Protein AF-A0A101J2N4-F1 (afdb_monomer_lite)

Radius of gyration: 59.15 Å; chains: 1; bounding box: 114×27×160 Å

Sequence (184 aa):
MMEKMENQKSEIAALHKQFNLEFEQIASRILEEKSERFTRQNRENIDTILKPLEENIDRFRRKVEEVYVTEAKERFSLGEEVKKLRELNDRLSTEAVNLTNALKGNSKTQGDWGQMILENILERSGLVKGREYFVQEFLRDADGKTLTNEQGSRMQPDVIIAYPDERRVIIETPRCRLPPTPTM

Secondary structure (DSSP, 8-state):
-HHHHHHHHHHHHHHHHHHHHHHHHHHHHHHHHHHHHHHHHHHHHHHHHHHHHHHHHHHHHHHHHHHHHHHHHHHHHHHHHHHHHHHHHHHHHHHHHHHHHHHHS-HHHHHHHHHHHHHHHHHHTTPPBTTTEEESPPPB-TTSPBPB-TTS-B---SEEEE-TTS-EEEE------PPPP---

Structure (mmCIF, N/CA/C/O backbone):
data_AF-A0A101J2N4-F1
#
_entry.id   AF-A0A101J2N4-F1
#
loop_
_atom_site.group_PDB
_atom_site.id
_atom_site.type_symbol
_atom_site.label_atom_id
_atom_site.label_alt_id
_atom_site.label_comp_id
_atom_site.label_asym_id
_atom_site.label_entity_id
_atom_site.label_seq_id
_atom_site.pdbx_PDB_ins_code
_atom_site.Cartn_x
_atom_site.Cartn_y
_atom_site.Cartn_z
_atom_site.occupancy
_atom_site.B_iso_or_equiv
_atom_site.auth_seq_id
_atom_site.auth_comp_id
_atom_site.auth_asym_id
_atom_site.auth_atom_id
_atom_site.pdbx_PDB_model_num
ATOM 1 N N . MET A 1 1 ? -57.203 8.358 87.164 1.00 68.75 1 MET A N 1
ATOM 2 C CA . MET A 1 1 ? -57.094 9.368 86.079 1.00 68.75 1 MET A CA 1
ATOM 3 C C . MET A 1 1 ? -55.647 9.550 85.625 1.00 68.75 1 MET A C 1
ATOM 5 O O . MET A 1 1 ? -55.411 9.413 84.436 1.00 68.75 1 MET A O 1
ATOM 9 N N . MET A 1 2 ? -54.683 9.756 86.538 1.00 74.38 2 MET A N 1
ATOM 10 C CA . MET A 1 2 ? -53.245 9.803 86.199 1.00 74.38 2 MET A CA 1
ATOM 11 C C . MET A 1 2 ? -52.722 8.519 85.534 1.00 74.38 2 MET A C 1
ATOM 13 O O . MET A 1 2 ? -52.127 8.600 84.472 1.00 74.38 2 MET A O 1
ATOM 17 N N . GLU A 1 3 ? -53.044 7.342 86.071 1.00 80.12 3 GLU A N 1
ATOM 18 C CA . GLU A 1 3 ? -52.628 6.044 85.503 1.00 80.12 3 GLU A CA 1
ATOM 19 C C . GLU A 1 3 ? -53.093 5.834 84.047 1.00 80.12 3 GLU A C 1
ATOM 21 O O . GLU A 1 3 ? -52.379 5.288 83.213 1.00 80.12 3 GLU A O 1
ATOM 26 N N . LYS A 1 4 ? -54.276 6.358 83.703 1.00 82.12 4 LYS A N 1
ATOM 27 C CA . LYS A 1 4 ? -54.831 6.284 82.345 1.00 82.12 4 LYS A CA 1
ATOM 28 C C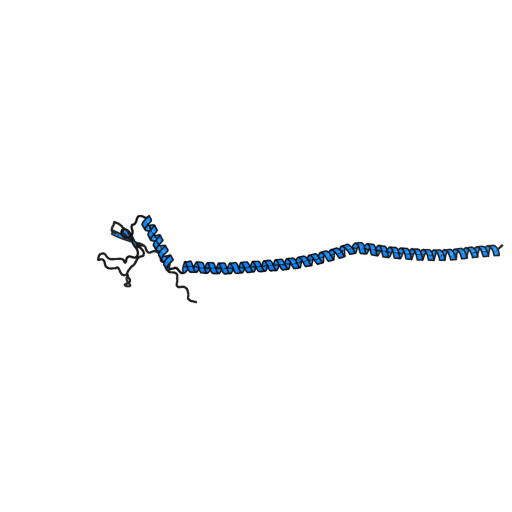 . LYS A 1 4 ? -54.098 7.218 81.372 1.00 82.12 4 LYS A C 1
ATOM 30 O O . LYS A 1 4 ? -53.920 6.859 80.214 1.00 82.12 4 LYS A O 1
ATOM 35 N N . MET A 1 5 ? -53.661 8.390 81.843 1.00 77.94 5 MET A N 1
ATOM 36 C CA . MET A 1 5 ? -52.846 9.323 81.053 1.00 77.94 5 MET A CA 1
ATOM 37 C C . MET A 1 5 ? -51.410 8.817 80.864 1.00 77.94 5 MET A C 1
ATOM 39 O O . MET A 1 5 ? -50.833 9.024 79.799 1.00 77.94 5 MET A O 1
ATOM 43 N N . GLU A 1 6 ? -50.855 8.122 81.859 1.00 86.38 6 GLU A N 1
ATOM 44 C CA . GLU A 1 6 ? -49.533 7.490 81.773 1.00 86.38 6 GLU A CA 1
ATOM 45 C C . GLU A 1 6 ? -49.526 6.365 80.724 1.00 86.38 6 GLU A C 1
ATOM 47 O O . GLU A 1 6 ? -48.660 6.335 79.849 1.00 86.38 6 GLU A O 1
ATOM 52 N N . ASN A 1 7 ? -50.556 5.508 80.726 1.00 87.38 7 ASN A N 1
ATOM 53 C CA . ASN A 1 7 ? -50.716 4.462 79.711 1.00 87.38 7 ASN A CA 1
ATOM 54 C C . ASN A 1 7 ? -50.900 5.033 78.298 1.00 87.38 7 ASN A C 1
ATOM 56 O O . ASN A 1 7 ? -50.269 4.545 77.365 1.00 87.38 7 ASN A O 1
ATOM 60 N N . GLN A 1 8 ? -51.687 6.102 78.130 1.00 86.06 8 GLN A N 1
ATOM 61 C CA . GLN A 1 8 ? -51.831 6.761 76.824 1.00 86.06 8 GLN A CA 1
ATOM 62 C C . GLN A 1 8 ? -50.509 7.361 76.325 1.00 86.06 8 GLN A C 1
ATOM 64 O O . GLN A 1 8 ? -50.182 7.244 75.145 1.00 86.06 8 GLN A O 1
ATOM 69 N N . LYS A 1 9 ? -49.713 7.973 77.212 1.00 88.25 9 LYS A N 1
ATOM 70 C CA . LYS A 1 9 ? -48.363 8.448 76.867 1.00 88.25 9 LYS A CA 1
ATOM 71 C C . LYS A 1 9 ? -47.440 7.302 76.455 1.00 88.25 9 LYS A C 1
ATOM 73 O O . LYS A 1 9 ? -46.677 7.457 75.504 1.00 88.25 9 LYS A O 1
ATOM 78 N N . SER A 1 10 ? -47.512 6.173 77.157 1.00 89.75 10 SER A N 1
ATOM 79 C CA . SER A 1 10 ? -46.729 4.973 76.856 1.00 89.75 10 SER A CA 1
ATOM 80 C C . SER A 1 10 ? -47.087 4.376 75.490 1.00 89.75 10 SER A C 1
ATOM 82 O O . SER A 1 10 ? -46.187 4.119 74.691 1.00 89.75 10 SER A O 1
ATOM 84 N N . GLU A 1 11 ? -48.379 4.239 75.173 1.00 88.75 11 GLU A N 1
ATOM 85 C CA . GLU A 1 11 ? -48.848 3.756 73.864 1.00 88.75 11 GLU A CA 1
ATOM 86 C C . GLU A 1 11 ? -48.398 4.666 72.720 1.00 88.75 11 GLU A C 1
ATOM 88 O O . GLU A 1 11 ? -47.895 4.183 71.707 1.00 88.75 11 GLU A O 1
ATOM 93 N N . ILE A 1 12 ? -48.510 5.986 72.894 1.00 91.06 12 ILE A N 1
ATOM 94 C CA . ILE A 1 12 ? -48.054 6.963 71.896 1.00 91.06 12 ILE A CA 1
ATOM 95 C C . ILE A 1 12 ? -46.534 6.870 71.697 1.00 91.06 12 ILE A C 1
ATOM 97 O O . ILE A 1 12 ? -46.055 6.915 70.564 1.00 91.06 12 ILE A O 1
ATOM 101 N N . ALA A 1 13 ? -45.760 6.694 72.772 1.00 91.62 13 ALA A N 1
ATOM 102 C CA . ALA A 1 13 ? -44.311 6.523 72.683 1.00 91.62 13 ALA A CA 1
ATOM 103 C C . ALA A 1 13 ? -43.919 5.215 71.971 1.00 91.62 13 ALA A C 1
ATOM 105 O O . ALA A 1 13 ? -42.987 5.211 71.162 1.00 91.62 13 ALA A O 1
ATOM 106 N N . ALA A 1 14 ? -44.639 4.119 72.227 1.00 91.62 14 ALA A N 1
ATOM 107 C CA . ALA A 1 14 ? -44.434 2.843 71.548 1.00 91.62 14 ALA A CA 1
ATOM 108 C C . ALA A 1 14 ? -44.771 2.934 70.049 1.00 91.62 14 ALA A C 1
ATOM 110 O O . ALA A 1 14 ? -43.966 2.513 69.219 1.00 91.62 14 ALA A O 1
ATOM 111 N N . LEU A 1 15 ? -45.897 3.569 69.703 1.00 91.81 15 LEU A N 1
ATOM 112 C CA . LEU A 1 15 ? -46.299 3.852 68.321 1.00 91.81 15 LEU A CA 1
ATOM 113 C C . LEU A 1 15 ? -45.261 4.700 67.581 1.00 91.81 15 LEU A C 1
ATOM 115 O O . LEU A 1 15 ? -44.866 4.349 66.474 1.00 91.81 15 LEU A O 1
ATOM 119 N N . HIS A 1 16 ? -44.759 5.776 68.194 1.00 91.75 16 HIS A N 1
ATOM 120 C CA . HIS A 1 16 ? -43.698 6.590 67.594 1.00 91.75 16 HIS A CA 1
ATOM 121 C C . HIS A 1 16 ? -42.403 5.808 67.384 1.00 91.75 16 HIS A C 1
ATOM 123 O O . HIS A 1 16 ? -41.730 5.986 66.368 1.00 91.75 16 HIS A O 1
ATOM 129 N N . LYS A 1 17 ? -42.036 4.942 68.332 1.00 92.62 17 LYS A N 1
ATOM 130 C CA . LYS A 1 17 ? -40.840 4.107 68.211 1.00 92.62 17 LYS A CA 1
ATOM 131 C C . LYS A 1 17 ? -40.979 3.102 67.068 1.00 92.62 17 LYS A C 1
ATOM 133 O O . LYS A 1 17 ? -40.039 2.941 66.296 1.00 92.62 17 LYS A O 1
ATOM 138 N N . GLN A 1 18 ? -42.147 2.478 66.934 1.00 92.00 18 GLN A N 1
ATOM 139 C CA . GLN A 1 18 ? -42.430 1.555 65.841 1.00 92.00 18 GLN A CA 1
ATOM 140 C C . GLN A 1 18 ? -42.488 2.270 64.487 1.00 92.00 18 GLN A C 1
ATOM 142 O O . GLN A 1 18 ? -41.881 1.800 63.532 1.00 92.00 18 GLN A O 1
ATOM 147 N N . PHE A 1 19 ? -43.109 3.448 64.420 1.00 93.69 19 PHE A N 1
ATOM 148 C CA . PHE A 1 19 ? -43.140 4.257 63.203 1.00 93.69 19 PHE A CA 1
ATOM 149 C C . PHE A 1 19 ? -41.738 4.673 62.742 1.00 93.69 19 PHE A C 1
ATOM 151 O O . PHE A 1 19 ? -41.431 4.584 61.559 1.00 93.69 19 PHE A O 1
ATOM 158 N N . ASN A 1 20 ? -40.864 5.091 63.664 1.00 94.12 20 ASN A N 1
ATOM 159 C CA . ASN A 1 20 ? -39.477 5.421 63.324 1.00 94.12 20 ASN A CA 1
ATOM 160 C C . ASN A 1 20 ? -38.710 4.199 62.804 1.00 94.12 20 ASN A C 1
ATOM 162 O O . ASN A 1 20 ? -37.962 4.328 61.840 1.00 94.12 20 ASN A O 1
ATOM 166 N N . LEU A 1 21 ? -38.928 3.021 63.399 1.00 94.50 21 LEU A N 1
ATOM 167 C CA . LEU A 1 21 ? -38.313 1.773 62.942 1.00 94.50 21 LEU A CA 1
ATOM 168 C C . LEU A 1 21 ? -38.793 1.393 61.532 1.00 94.50 21 LEU A C 1
ATOM 170 O O . LEU A 1 21 ? -37.986 1.052 60.671 1.00 94.50 21 LEU A O 1
ATOM 174 N N . GLU A 1 22 ? -40.100 1.472 61.282 1.00 92.19 22 GLU A N 1
ATOM 175 C CA . GLU A 1 22 ? -40.687 1.194 59.968 1.00 92.19 22 GLU A CA 1
ATOM 176 C C . GLU A 1 22 ? -40.213 2.212 58.922 1.00 92.19 22 GLU A C 1
ATOM 178 O O . GLU A 1 22 ? -39.875 1.836 57.800 1.00 92.19 22 GLU A O 1
ATOM 183 N N . PHE A 1 23 ? -40.108 3.492 59.293 1.00 94.75 23 PHE A N 1
ATOM 184 C CA . PHE A 1 23 ? -39.559 4.528 58.424 1.00 94.75 23 PHE A CA 1
ATOM 185 C C . PHE A 1 23 ? -38.092 4.268 58.080 1.00 94.75 23 PHE A C 1
ATOM 187 O O . PHE A 1 23 ? -37.721 4.369 56.914 1.00 94.75 23 PHE A O 1
ATOM 194 N N . GLU A 1 24 ? -37.267 3.897 59.061 1.00 94.50 24 GLU A N 1
ATOM 195 C CA . GLU A 1 24 ? -35.860 3.555 58.845 1.00 94.50 24 GLU A CA 1
ATOM 196 C C . GLU A 1 24 ? -35.730 2.359 57.890 1.00 94.50 24 GLU A C 1
ATOM 198 O O . GLU A 1 24 ? -34.994 2.433 56.908 1.00 94.50 24 GLU A O 1
ATOM 203 N N . GLN A 1 25 ? -36.533 1.307 58.081 1.00 94.25 25 GLN A N 1
ATOM 204 C CA . GLN A 1 25 ? -36.560 0.147 57.185 1.00 94.25 25 GLN A CA 1
ATOM 205 C C . GLN A 1 25 ? -36.991 0.505 55.757 1.00 94.25 25 GLN A C 1
ATOM 207 O O . GLN A 1 25 ? -36.386 0.035 54.790 1.00 94.25 25 GLN A O 1
ATOM 212 N N . ILE A 1 26 ? -38.023 1.340 55.601 1.00 94.44 26 ILE A N 1
ATOM 213 C CA . ILE A 1 26 ? -38.490 1.803 54.289 1.00 94.44 26 ILE A CA 1
ATOM 214 C C . ILE A 1 26 ? -37.424 2.682 53.627 1.00 94.44 26 ILE A C 1
ATOM 216 O O . ILE A 1 26 ? -37.140 2.500 52.444 1.00 94.44 26 ILE A O 1
ATOM 220 N N . ALA A 1 27 ? -36.804 3.597 54.372 1.00 94.56 27 ALA A N 1
ATOM 221 C CA . ALA A 1 27 ? -35.752 4.471 53.868 1.00 94.56 27 ALA A CA 1
ATOM 222 C C . ALA A 1 27 ? -34.530 3.670 53.402 1.00 94.56 27 ALA A C 1
ATOM 224 O O . ALA A 1 27 ? -34.048 3.901 52.292 1.00 94.56 27 ALA A O 1
ATOM 225 N N . SER A 1 28 ? -34.081 2.686 54.190 1.00 94.62 28 SER A N 1
ATOM 226 C CA . SER A 1 28 ? -33.009 1.768 53.795 1.00 94.62 28 SER A CA 1
ATOM 227 C C . SER A 1 28 ? -33.369 1.010 52.522 1.00 94.62 28 SER A C 1
ATOM 229 O O . SER A 1 28 ? -32.586 0.995 51.577 1.00 94.62 28 SER A O 1
ATOM 231 N N . ARG A 1 29 ? -34.582 0.453 52.444 1.00 94.94 29 ARG A N 1
ATOM 232 C CA . ARG A 1 29 ? -35.026 -0.321 51.279 1.00 94.94 29 ARG A CA 1
ATOM 233 C C . ARG A 1 29 ? -35.137 0.530 50.012 1.00 94.94 29 ARG A C 1
ATOM 235 O O . ARG A 1 29 ? -34.722 0.087 48.945 1.00 94.94 29 ARG A O 1
ATOM 242 N N . ILE A 1 30 ? -35.646 1.758 50.125 1.00 95.56 30 ILE A N 1
ATOM 243 C CA . ILE A 1 30 ? -35.702 2.716 49.012 1.00 95.56 30 ILE A CA 1
ATOM 244 C C . ILE A 1 30 ? -34.290 3.106 48.573 1.00 95.56 30 ILE A C 1
ATOM 246 O O . ILE A 1 30 ? -34.032 3.193 47.374 1.00 95.56 30 ILE A O 1
ATOM 250 N N . LEU A 1 31 ? -33.377 3.353 49.514 1.00 95.81 31 LEU A N 1
ATOM 251 C CA . LEU A 1 31 ? -32.000 3.712 49.190 1.00 95.81 31 LEU A CA 1
ATOM 252 C C . LEU A 1 31 ? -31.289 2.573 48.450 1.00 95.81 31 LEU A C 1
ATOM 254 O O . LEU A 1 31 ? -30.639 2.833 47.438 1.00 95.81 31 LEU A O 1
ATOM 258 N N . GLU A 1 32 ? -31.467 1.331 48.904 1.00 95.88 32 GLU A N 1
ATOM 259 C CA . GLU A 1 32 ? -30.947 0.125 48.252 1.00 95.88 32 GLU A CA 1
ATOM 260 C C . GLU A 1 32 ? -31.473 0.014 46.812 1.00 95.88 32 GLU A C 1
ATOM 262 O O . GLU A 1 32 ? -30.699 -0.053 45.857 1.00 95.88 32 GLU A O 1
ATOM 267 N N . GLU A 1 33 ? -32.793 0.121 46.627 1.00 95.69 33 GLU A N 1
ATOM 268 C CA . GLU A 1 33 ? -33.437 0.021 45.314 1.00 95.69 33 GLU A CA 1
ATOM 269 C C . GLU A 1 33 ? -32.984 1.144 44.364 1.00 95.69 33 GLU A C 1
ATOM 271 O O . GLU A 1 33 ? -32.714 0.919 43.178 1.00 95.69 33 GLU A O 1
ATOM 276 N N . LYS A 1 34 ? -32.853 2.375 44.874 1.00 94.81 34 LYS A N 1
ATOM 277 C CA . LYS A 1 34 ? -32.329 3.507 44.099 1.00 94.81 34 LYS A CA 1
ATOM 278 C C . LYS A 1 34 ? -30.857 3.314 43.748 1.00 94.81 34 LYS A C 1
ATOM 280 O O . LYS A 1 34 ? -30.488 3.643 42.623 1.00 94.81 34 LYS A O 1
ATOM 285 N N . SER A 1 35 ? -30.047 2.774 44.656 1.00 95.19 35 SER A N 1
ATOM 286 C CA . SER A 1 35 ? -28.628 2.480 44.430 1.00 95.19 35 SER A CA 1
ATOM 287 C C . SER A 1 35 ? -28.438 1.409 43.352 1.00 95.19 35 SER A C 1
ATOM 289 O O . SER A 1 35 ? -27.658 1.595 42.410 1.00 95.19 35 SER A O 1
ATOM 291 N N . GLU A 1 36 ? -29.223 0.331 43.401 1.00 95.75 36 GLU A N 1
ATOM 292 C CA . GLU A 1 36 ? -29.222 -0.704 42.364 1.00 95.75 36 GLU A CA 1
ATOM 293 C C . GLU A 1 36 ? -29.671 -0.156 41.009 1.00 95.75 36 GLU A C 1
ATOM 295 O O . GLU A 1 36 ? -29.035 -0.409 39.981 1.00 95.75 36 GLU A O 1
ATOM 300 N N . ARG A 1 37 ? -30.766 0.614 40.989 1.00 95.56 37 ARG A N 1
ATOM 301 C CA . ARG A 1 37 ? -31.275 1.232 39.760 1.00 95.56 37 ARG A CA 1
ATOM 302 C C . ARG A 1 37 ? -30.262 2.212 39.174 1.00 95.56 37 ARG A C 1
ATOM 304 O O . ARG A 1 37 ? -30.051 2.200 37.966 1.00 95.56 37 ARG A O 1
ATOM 311 N N . PHE A 1 38 ? -29.612 3.014 40.015 1.00 94.88 38 PHE A N 1
ATOM 312 C CA . PHE A 1 38 ? -28.577 3.957 39.601 1.00 94.88 38 PHE A CA 1
ATOM 313 C C . PHE A 1 38 ? -27.365 3.233 39.007 1.00 94.88 38 PHE A C 1
ATOM 315 O O . PHE A 1 38 ? -26.936 3.564 37.905 1.00 94.88 38 PHE A O 1
ATOM 322 N N . THR A 1 39 ? -26.865 2.193 39.680 1.00 95.69 39 THR A N 1
ATOM 323 C CA . THR A 1 39 ? -25.748 1.370 39.185 1.00 95.69 39 THR A CA 1
ATOM 324 C C . THR A 1 39 ? -26.069 0.737 37.833 1.00 95.69 39 THR A C 1
ATOM 326 O O . THR A 1 39 ? -25.243 0.759 36.919 1.00 95.69 39 THR A O 1
ATOM 329 N N . ARG A 1 40 ? -27.286 0.206 37.681 1.00 95.38 40 ARG A N 1
ATOM 330 C CA . ARG A 1 40 ? -27.755 -0.414 36.437 1.00 95.38 40 A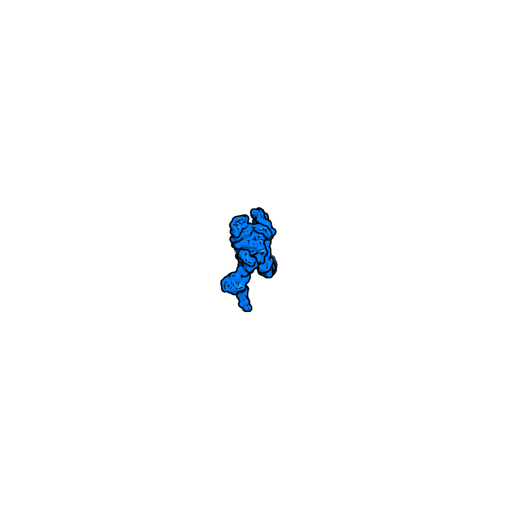RG A CA 1
ATOM 331 C C . ARG A 1 40 ? -27.836 0.594 35.297 1.00 95.38 40 ARG A C 1
ATOM 333 O O . ARG A 1 40 ? -27.274 0.354 34.235 1.00 95.38 40 ARG A O 1
ATOM 340 N N . GLN A 1 41 ? -28.450 1.745 35.552 1.00 94.88 41 GLN A N 1
ATOM 341 C CA . GLN A 1 41 ? -28.599 2.805 34.561 1.00 94.88 41 GLN A CA 1
ATOM 342 C C . GLN A 1 41 ? -27.240 3.399 34.161 1.00 94.88 41 GLN A C 1
ATOM 344 O O . GLN A 1 41 ? -26.999 3.668 32.988 1.00 94.88 41 GLN A O 1
ATOM 349 N N . ASN A 1 42 ? -26.310 3.539 35.111 1.00 93.56 42 ASN A N 1
ATOM 350 C CA . ASN A 1 42 ? -24.945 3.966 34.815 1.00 93.56 42 ASN A CA 1
ATOM 351 C C . ASN A 1 42 ? -24.215 2.946 33.927 1.00 93.56 42 ASN A C 1
ATOM 353 O O . ASN A 1 42 ? -23.556 3.328 32.964 1.00 93.56 42 ASN A O 1
ATOM 357 N N . ARG A 1 43 ? -24.375 1.644 34.202 1.00 93.75 43 ARG A N 1
ATOM 358 C CA . ARG A 1 43 ? -23.798 0.577 33.376 1.00 93.75 43 ARG A CA 1
ATOM 359 C C . ARG A 1 43 ? -24.371 0.576 31.958 1.00 93.75 43 ARG A C 1
ATOM 361 O O . ARG A 1 43 ? -23.597 0.469 31.017 1.00 93.75 43 ARG A O 1
ATOM 368 N N . GLU A 1 44 ? -25.684 0.730 31.801 1.00 94.88 44 GLU A N 1
ATOM 369 C CA . GLU A 1 44 ? -26.345 0.822 30.488 1.00 94.88 44 GLU A CA 1
ATOM 370 C C . GLU A 1 44 ? -25.880 2.049 29.691 1.00 94.88 44 GLU A C 1
ATOM 372 O O . GLU A 1 44 ? -25.584 1.942 28.499 1.00 94.88 44 GLU A O 1
ATOM 377 N N . ASN A 1 45 ? -25.754 3.205 30.349 1.00 93.19 45 ASN A N 1
ATOM 378 C CA . ASN A 1 45 ? -25.249 4.424 29.718 1.00 93.19 45 ASN A CA 1
ATOM 379 C C . ASN A 1 45 ? -23.797 4.255 29.251 1.00 93.19 45 ASN A C 1
ATOM 381 O O . ASN A 1 45 ? -23.467 4.611 28.121 1.00 93.19 45 ASN A O 1
ATOM 385 N N . ILE A 1 46 ? -22.936 3.684 30.100 1.00 93.50 46 ILE A N 1
ATOM 386 C CA . ILE A 1 46 ? -21.538 3.407 29.752 1.00 93.50 46 ILE A CA 1
ATOM 387 C C . ILE A 1 46 ? -21.461 2.402 28.597 1.00 93.50 46 ILE A C 1
ATOM 389 O O . ILE A 1 46 ? -20.726 2.639 27.645 1.00 93.50 46 ILE A O 1
ATOM 393 N N . ASP A 1 47 ? -22.242 1.322 28.633 1.00 94.12 47 ASP A N 1
ATOM 394 C CA . ASP A 1 47 ? -22.270 0.304 27.575 1.00 94.12 47 ASP A CA 1
ATOM 395 C C . ASP A 1 47 ? -22.703 0.900 26.227 1.00 94.12 47 ASP A C 1
ATOM 397 O O . ASP A 1 47 ? -22.095 0.635 25.192 1.00 94.12 47 ASP A O 1
ATOM 401 N N . THR A 1 48 ? -23.695 1.793 26.246 1.00 93.62 48 THR A N 1
ATOM 402 C CA . THR A 1 48 ? -24.172 2.506 25.050 1.00 93.62 48 THR A CA 1
ATOM 403 C C . THR A 1 48 ? -23.094 3.405 24.440 1.00 93.62 48 THR A C 1
ATOM 405 O O . THR A 1 48 ? -23.032 3.549 23.221 1.00 93.62 48 THR A O 1
ATOM 408 N N . ILE A 1 49 ? -22.227 3.994 25.266 1.00 90.75 49 ILE A N 1
ATOM 409 C CA . ILE A 1 49 ? -21.118 4.841 24.805 1.00 90.75 49 ILE A CA 1
ATOM 410 C C . ILE A 1 49 ? -19.925 3.992 24.343 1.00 90.75 49 ILE A C 1
ATOM 412 O O . ILE A 1 49 ? -19.266 4.340 23.364 1.00 90.75 49 ILE A O 1
ATOM 416 N N . LEU A 1 50 ? -19.633 2.882 25.025 1.00 93.88 50 LEU A N 1
ATOM 417 C CA . LEU A 1 50 ? -18.455 2.056 24.746 1.00 93.88 50 LEU A CA 1
ATOM 418 C C . LEU A 1 5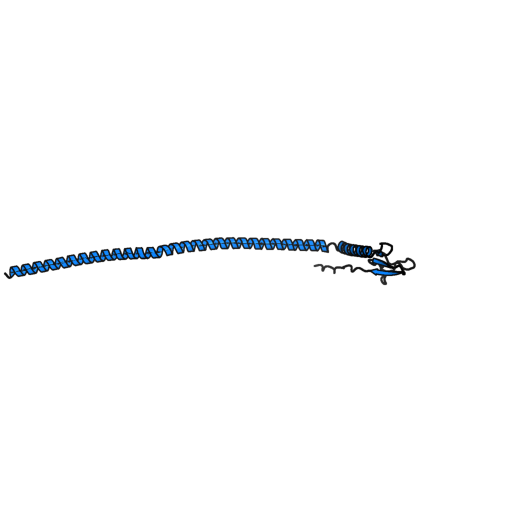0 ? -18.643 1.105 23.560 1.00 93.88 50 LEU A C 1
ATOM 420 O O . LEU A 1 50 ? -17.692 0.914 22.805 1.00 93.88 50 LEU A O 1
ATOM 424 N N . LYS A 1 51 ? -19.846 0.569 23.332 1.00 94.19 51 LYS A N 1
ATOM 425 C CA . LYS A 1 51 ? -20.146 -0.275 22.161 1.00 94.19 51 LYS A CA 1
ATOM 426 C C . LYS A 1 51 ? -19.719 0.332 20.820 1.00 94.19 51 LYS A C 1
ATOM 428 O O . LYS A 1 51 ? -18.969 -0.318 20.093 1.00 94.19 51 LYS A O 1
ATOM 433 N N . PRO A 1 52 ? -20.116 1.570 20.464 1.00 94.31 52 PRO A N 1
ATOM 434 C CA . PRO A 1 52 ? -19.698 2.154 19.194 1.00 94.31 52 PRO A CA 1
ATOM 435 C C . PRO A 1 52 ? -18.185 2.393 19.137 1.00 94.31 52 PRO A C 1
ATOM 437 O O . PRO A 1 52 ? -17.608 2.358 18.052 1.00 94.31 52 PRO A O 1
ATOM 440 N N . LEU A 1 53 ? -17.520 2.622 20.274 1.00 93.44 53 LEU A N 1
ATOM 441 C CA . LEU A 1 53 ? -16.065 2.752 20.323 1.00 93.44 53 LEU A CA 1
ATOM 442 C C . LEU A 1 53 ? -15.374 1.415 20.028 1.00 93.44 53 LEU A C 1
ATOM 444 O O . LEU A 1 53 ? -14.462 1.385 19.207 1.00 93.44 53 LEU A O 1
ATOM 448 N N . GLU A 1 54 ? -15.825 0.326 20.649 1.00 94.56 54 GLU A N 1
ATOM 449 C CA . GLU A 1 54 ? -15.316 -1.026 20.396 1.00 94.56 54 GLU A CA 1
ATOM 450 C C . GLU A 1 54 ? -15.472 -1.403 18.919 1.00 94.56 54 GLU A C 1
ATOM 452 O O . GLU A 1 54 ? -14.499 -1.783 18.265 1.00 94.56 54 GLU A O 1
ATOM 457 N N . GLU A 1 55 ? -16.663 -1.194 18.354 1.00 95.25 55 GLU A N 1
ATOM 458 C CA . GLU A 1 55 ? -16.910 -1.446 16.935 1.00 95.25 55 GLU A CA 1
ATOM 459 C C . GLU A 1 55 ? -16.034 -0.585 16.017 1.00 95.25 55 GLU A C 1
ATOM 461 O O . GLU A 1 55 ? -15.551 -1.058 14.988 1.00 95.25 55 GLU A O 1
ATOM 466 N N . ASN A 1 56 ? -15.827 0.691 16.357 1.00 95.25 56 ASN A N 1
ATOM 467 C CA . ASN A 1 56 ? -14.955 1.578 15.590 1.00 95.25 56 ASN A CA 1
ATOM 468 C C . ASN A 1 56 ? -13.495 1.128 15.648 1.00 95.25 56 ASN A C 1
ATOM 470 O O . ASN A 1 56 ? -12.818 1.173 14.622 1.00 95.25 56 ASN A O 1
ATOM 474 N N . ILE A 1 57 ? -13.016 0.679 16.810 1.00 96.00 57 ILE A N 1
ATOM 475 C CA . ILE A 1 57 ? -11.660 0.147 16.971 1.00 96.00 57 ILE A CA 1
ATOM 476 C C . ILE A 1 57 ? -11.497 -1.138 16.158 1.00 96.00 57 ILE A C 1
ATOM 478 O O . ILE A 1 57 ? -10.483 -1.291 15.477 1.00 96.00 57 ILE A O 1
ATOM 482 N N . ASP A 1 58 ? -12.490 -2.029 16.160 1.00 96.12 58 ASP A N 1
ATOM 483 C CA . ASP A 1 58 ? -12.442 -3.250 15.353 1.00 96.12 58 ASP A CA 1
ATOM 484 C C . ASP A 1 58 ? -12.458 -2.935 13.847 1.00 96.12 58 ASP A C 1
ATOM 486 O O . ASP A 1 58 ? -11.620 -3.431 13.091 1.00 96.12 58 ASP A O 1
ATOM 490 N N . ARG A 1 59 ? -13.332 -2.019 13.403 1.00 96.25 59 ARG A N 1
ATOM 491 C CA . ARG A 1 59 ? -13.344 -1.527 12.013 1.00 96.25 59 ARG A CA 1
ATOM 492 C C . ARG A 1 59 ? -12.018 -0.881 11.623 1.00 96.25 59 ARG A C 1
ATOM 494 O O . ARG A 1 59 ? -11.512 -1.144 10.534 1.00 96.25 59 ARG A O 1
ATOM 501 N N . PHE A 1 60 ? -11.445 -0.061 12.500 1.00 96.00 60 PHE A N 1
ATOM 502 C CA . PHE A 1 60 ? -10.151 0.573 12.277 1.00 96.00 60 PHE A CA 1
ATOM 503 C C . PHE A 1 60 ? -9.041 -0.472 12.152 1.00 96.00 60 PHE A C 1
ATOM 505 O O . PHE A 1 60 ? -8.273 -0.423 11.195 1.00 96.00 60 PHE A O 1
ATOM 512 N N . ARG A 1 61 ? -8.997 -1.462 13.052 1.00 94.75 61 ARG A N 1
ATOM 513 C CA . ARG A 1 61 ? -8.018 -2.554 13.011 1.00 94.75 61 ARG A CA 1
ATOM 514 C C . ARG A 1 61 ? -8.086 -3.318 11.691 1.00 94.75 61 ARG A C 1
ATOM 516 O O . ARG A 1 61 ? -7.056 -3.483 11.042 1.00 94.75 61 ARG A O 1
ATOM 523 N N . ARG A 1 62 ? -9.292 -3.704 11.260 1.00 96.19 62 ARG A N 1
ATOM 524 C CA . ARG A 1 62 ? -9.507 -4.370 9.964 1.00 96.19 62 ARG A CA 1
ATOM 525 C C . ARG A 1 62 ? -9.054 -3.498 8.799 1.00 96.19 62 ARG A C 1
ATOM 527 O O . ARG A 1 62 ? -8.405 -3.998 7.887 1.00 96.19 62 ARG A O 1
ATOM 534 N N . LYS A 1 63 ? -9.361 -2.196 8.831 1.00 95.75 63 LYS A N 1
ATOM 535 C CA . LYS A 1 63 ? -8.968 -1.276 7.759 1.00 95.75 63 LYS A CA 1
ATOM 536 C C . LYS A 1 63 ? -7.456 -1.110 7.674 1.00 95.75 63 LYS A C 1
ATOM 538 O O . LYS A 1 63 ? -6.911 -1.090 6.577 1.00 95.75 63 LYS A O 1
ATOM 543 N N . VAL A 1 64 ? -6.782 -1.011 8.816 1.00 96.25 64 VAL A N 1
ATOM 544 C CA . VAL A 1 64 ? -5.321 -0.928 8.882 1.00 96.25 64 VAL A CA 1
ATOM 545 C C . VAL A 1 64 ? -4.690 -2.192 8.301 1.00 96.25 64 VAL A C 1
ATOM 547 O O . VAL A 1 64 ? -3.814 -2.091 7.450 1.00 96.25 64 VAL A O 1
ATOM 550 N N . GLU A 1 65 ? -5.165 -3.371 8.698 1.00 94.31 65 GLU A N 1
ATOM 551 C CA . GLU A 1 65 ? -4.669 -4.646 8.171 1.00 94.31 65 GLU A CA 1
ATOM 552 C C . GLU A 1 65 ? -4.898 -4.777 6.654 1.00 94.31 65 GLU A C 1
ATOM 554 O O . GLU A 1 65 ? -3.973 -5.117 5.918 1.00 94.31 65 GLU A O 1
ATOM 559 N N . GLU A 1 66 ? -6.086 -4.411 6.162 1.00 95.44 66 GLU A N 1
ATOM 560 C CA . GLU A 1 66 ? -6.405 -4.383 4.728 1.00 95.44 66 GLU A CA 1
ATOM 561 C C . GLU A 1 66 ? -5.466 -3.450 3.945 1.00 95.44 66 GLU A C 1
ATOM 563 O O . GLU A 1 66 ? -4.967 -3.818 2.876 1.00 95.44 66 GLU A O 1
ATOM 568 N N . VAL A 1 67 ? -5.196 -2.252 4.476 1.00 94.25 67 VAL A N 1
ATOM 569 C CA . VAL A 1 67 ? -4.291 -1.279 3.850 1.00 94.25 67 VAL A CA 1
ATOM 570 C C . VAL A 1 67 ? -2.866 -1.821 3.803 1.00 94.25 67 VAL A C 1
ATOM 572 O O . VAL A 1 67 ? -2.254 -1.759 2.743 1.00 94.25 67 VAL A O 1
ATOM 575 N N . TYR A 1 68 ? -2.357 -2.419 4.884 1.00 90.56 68 TYR A N 1
ATOM 576 C CA . TYR A 1 68 ? -1.017 -3.017 4.886 1.00 90.56 68 TYR A CA 1
ATOM 577 C C . TYR A 1 68 ? -0.877 -4.149 3.863 1.00 90.56 68 TYR A C 1
ATOM 579 O O . TYR A 1 68 ? 0.129 -4.222 3.156 1.00 90.56 68 TYR A O 1
ATOM 587 N N . VAL A 1 69 ? -1.881 -5.025 3.751 1.00 92.31 69 VAL A N 1
ATOM 588 C CA . VAL A 1 69 ? -1.870 -6.119 2.766 1.00 92.31 69 VAL A CA 1
ATOM 589 C C . VAL A 1 69 ? -1.916 -5.571 1.337 1.00 92.31 69 VAL A C 1
ATOM 591 O O . VAL A 1 69 ? -1.172 -6.037 0.470 1.00 92.31 69 VAL A O 1
ATOM 594 N N . THR A 1 70 ? -2.761 -4.570 1.090 1.00 92.62 70 THR A N 1
ATOM 595 C CA . THR A 1 70 ? -2.895 -3.938 -0.231 1.00 92.62 70 THR A CA 1
ATOM 596 C C . THR A 1 70 ? -1.616 -3.203 -0.618 1.00 92.62 70 THR A C 1
ATOM 598 O O . THR A 1 70 ? -1.090 -3.433 -1.704 1.00 92.62 70 THR A O 1
ATOM 601 N N . GLU A 1 71 ? -1.057 -2.406 0.291 1.00 90.44 71 GLU A N 1
ATOM 602 C CA . GLU A 1 71 ? 0.194 -1.681 0.075 1.00 90.44 71 GLU A CA 1
ATOM 603 C C . GLU A 1 71 ? 1.354 -2.645 -0.199 1.00 90.44 71 GLU A C 1
ATOM 605 O O . GLU A 1 71 ? 2.141 -2.422 -1.120 1.00 90.44 71 GLU A O 1
ATOM 610 N N . ALA A 1 72 ? 1.457 -3.748 0.550 1.00 87.81 72 ALA A N 1
ATOM 611 C CA . ALA A 1 72 ? 2.470 -4.765 0.288 1.00 87.81 72 ALA A CA 1
ATOM 612 C C . ALA A 1 72 ? 2.333 -5.318 -1.139 1.00 87.81 72 ALA A C 1
ATOM 614 O O . ALA A 1 72 ? 3.316 -5.358 -1.880 1.00 87.81 72 ALA A O 1
ATOM 615 N N . LYS A 1 73 ? 1.113 -5.682 -1.557 1.00 90.19 73 LYS A N 1
ATOM 616 C CA . LYS A 1 73 ? 0.831 -6.189 -2.908 1.00 90.19 73 LYS A CA 1
ATOM 617 C C . LYS A 1 73 ? 1.170 -5.168 -3.999 1.00 90.19 73 LYS A C 1
ATOM 619 O O . LYS A 1 73 ? 1.778 -5.537 -5.004 1.00 90.19 73 LYS A O 1
ATOM 624 N N . GLU A 1 74 ? 0.821 -3.900 -3.803 1.00 90.75 74 GLU A N 1
ATOM 625 C CA . GLU A 1 74 ? 1.155 -2.812 -4.729 1.00 90.75 74 GLU A CA 1
ATOM 626 C C . GLU A 1 74 ? 2.669 -2.602 -4.836 1.00 90.75 74 GLU A C 1
ATOM 628 O O . GLU A 1 74 ? 3.199 -2.506 -5.944 1.00 90.75 74 GLU A O 1
ATOM 633 N N . ARG A 1 75 ? 3.393 -2.622 -3.708 1.00 89.38 75 ARG A N 1
ATOM 634 C CA . ARG A 1 75 ? 4.863 -2.535 -3.686 1.00 89.38 75 ARG A CA 1
ATOM 635 C C . ARG A 1 75 ? 5.517 -3.700 -4.429 1.00 89.38 75 ARG A C 1
ATOM 637 O O . ARG A 1 75 ? 6.469 -3.473 -5.175 1.00 89.38 75 ARG A O 1
ATOM 644 N N . PHE A 1 76 ? 5.007 -4.924 -4.271 1.00 90.12 76 PHE A N 1
ATOM 645 C CA . PHE A 1 76 ? 5.482 -6.078 -5.043 1.00 90.12 76 PHE A CA 1
ATOM 646 C C . PHE A 1 76 ? 5.240 -5.887 -6.545 1.00 90.12 76 PHE A C 1
ATOM 648 O O . PHE A 1 76 ? 6.175 -6.045 -7.328 1.00 90.12 76 PHE A O 1
ATOM 655 N N . SER A 1 77 ? 4.031 -5.476 -6.942 1.00 92.00 77 SER A N 1
ATOM 656 C CA . SER A 1 77 ? 3.695 -5.225 -8.350 1.00 92.00 77 SER A CA 1
ATOM 657 C C . SER A 1 77 ? 4.572 -4.136 -8.973 1.00 92.00 77 SER A C 1
ATOM 659 O O . SER A 1 77 ? 5.018 -4.279 -10.110 1.00 92.00 77 SER A O 1
ATOM 661 N N . LEU A 1 78 ? 4.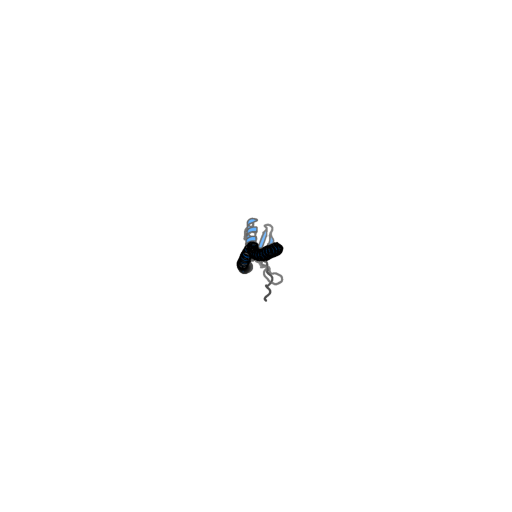844 -3.052 -8.241 1.00 91.25 78 LEU A N 1
ATOM 662 C CA . LEU A 1 78 ? 5.722 -1.982 -8.709 1.00 91.25 78 LEU A CA 1
ATOM 663 C C . LEU A 1 78 ? 7.167 -2.474 -8.860 1.00 91.25 78 LEU A C 1
ATOM 665 O O . LEU A 1 78 ? 7.824 -2.159 -9.850 1.00 91.25 78 LEU A O 1
ATOM 669 N N . GLY A 1 79 ? 7.656 -3.275 -7.910 1.00 92.69 79 GLY A N 1
ATOM 670 C CA . GLY A 1 79 ? 8.976 -3.901 -7.992 1.00 92.69 79 GLY A CA 1
ATOM 671 C C . GLY A 1 79 ? 9.123 -4.815 -9.212 1.00 92.69 79 GLY A C 1
ATOM 672 O O . GLY A 1 79 ? 10.152 -4.770 -9.890 1.00 92.69 79 GLY A O 1
ATOM 673 N N . GLU A 1 80 ? 8.090 -5.598 -9.536 1.00 93.31 80 GLU A N 1
ATOM 674 C CA . GLU A 1 80 ? 8.064 -6.407 -10.759 1.00 93.31 80 GLU A CA 1
ATOM 675 C C . GLU A 1 80 ? 8.094 -5.547 -12.023 1.00 93.31 80 GLU A C 1
ATOM 677 O O . GLU A 1 80 ? 8.842 -5.854 -12.951 1.00 93.31 80 GLU A O 1
ATOM 682 N N . GLU A 1 81 ? 7.337 -4.452 -12.063 1.00 92.25 81 GLU A N 1
ATOM 683 C CA . GLU A 1 81 ? 7.306 -3.569 -13.229 1.00 92.25 81 GLU A CA 1
ATOM 684 C C . GLU A 1 81 ? 8.649 -2.858 -13.445 1.00 92.25 81 GLU A C 1
ATOM 686 O O . GLU A 1 81 ? 9.160 -2.807 -14.564 1.00 92.25 81 GLU A O 1
ATOM 691 N N . VAL A 1 82 ? 9.300 -2.405 -12.368 1.00 93.81 82 VAL A N 1
ATOM 692 C CA . VAL A 1 82 ? 10.666 -1.855 -12.424 1.00 93.81 82 VAL A CA 1
ATOM 693 C C . VAL A 1 82 ? 11.660 -2.902 -12.930 1.00 93.81 82 VAL A C 1
ATOM 695 O O . VAL A 1 82 ? 12.540 -2.584 -13.735 1.00 93.81 82 VAL A O 1
ATOM 698 N N . LYS A 1 83 ? 11.521 -4.162 -12.503 1.00 94.38 83 LYS A N 1
ATOM 699 C CA . LYS A 1 83 ? 12.366 -5.257 -12.989 1.00 94.38 83 LYS A CA 1
ATOM 700 C C . LYS A 1 83 ? 12.157 -5.499 -14.487 1.00 94.38 83 LYS A C 1
ATOM 702 O O . LYS A 1 83 ? 13.144 -5.570 -15.216 1.00 94.38 83 LYS A O 1
ATOM 707 N N . LYS A 1 84 ? 10.907 -5.540 -14.959 1.00 94.94 84 LYS A N 1
ATOM 708 C CA . LYS A 1 84 ? 10.587 -5.661 -16.392 1.00 94.94 84 LYS A CA 1
ATOM 709 C C . LYS A 1 84 ? 11.151 -4.499 -17.204 1.00 94.94 84 LYS A C 1
ATOM 711 O O . LYS A 1 84 ? 11.742 -4.732 -18.252 1.00 94.94 84 LYS A O 1
ATOM 716 N N . LEU A 1 85 ? 11.025 -3.263 -16.717 1.00 95.12 85 LEU A N 1
ATOM 717 C CA . LEU A 1 85 ? 11.600 -2.086 -17.378 1.00 95.12 85 LEU A CA 1
ATOM 718 C C . LEU A 1 85 ? 13.124 -2.177 -17.476 1.00 95.12 85 LEU A C 1
ATOM 720 O O . LEU A 1 85 ? 13.690 -1.855 -18.519 1.00 95.12 85 LEU A O 1
ATOM 724 N N . ARG A 1 86 ? 13.795 -2.648 -16.419 1.00 94.81 86 ARG A N 1
ATOM 725 C CA . ARG A 1 86 ? 15.242 -2.882 -16.443 1.00 94.81 86 ARG A CA 1
ATOM 726 C C . ARG A 1 86 ? 15.624 -3.948 -17.469 1.00 94.81 86 ARG A C 1
ATOM 728 O O . ARG A 1 86 ? 16.561 -3.728 -18.228 1.00 94.81 86 ARG A O 1
ATOM 735 N N . GLU A 1 87 ? 14.909 -5.070 -17.508 1.00 94.75 87 GLU A N 1
ATOM 736 C CA . GLU A 1 87 ? 15.136 -6.140 -18.490 1.00 94.75 87 GLU A CA 1
ATOM 737 C C . GLU A 1 87 ? 14.900 -5.655 -19.928 1.00 94.75 87 GLU A C 1
ATOM 739 O O . GLU A 1 87 ? 15.685 -5.964 -20.823 1.00 94.75 87 GLU A O 1
ATOM 744 N N . LEU A 1 88 ? 13.854 -4.856 -20.157 1.00 93.50 88 LEU A N 1
ATOM 745 C CA . LEU A 1 88 ? 13.568 -4.259 -21.462 1.00 93.50 88 LEU A CA 1
ATOM 746 C C . LEU A 1 88 ? 14.679 -3.294 -21.894 1.00 93.50 88 LEU A C 1
ATOM 748 O O . LEU A 1 88 ? 15.098 -3.320 -23.047 1.00 93.50 88 LEU A O 1
ATOM 752 N N . ASN A 1 89 ? 15.173 -2.462 -20.976 1.00 91.94 89 ASN A N 1
ATOM 753 C CA . ASN A 1 89 ? 16.252 -1.516 -21.253 1.00 91.94 89 ASN A CA 1
ATOM 754 C C . ASN A 1 89 ? 17.569 -2.243 -21.575 1.00 91.94 89 ASN A C 1
ATOM 756 O O . ASN A 1 89 ? 18.253 -1.888 -22.530 1.00 91.94 89 ASN A O 1
ATOM 760 N N . ASP A 1 90 ? 17.885 -3.317 -20.848 1.00 93.12 90 ASP A N 1
ATOM 761 C CA . ASP A 1 90 ? 19.061 -4.150 -21.123 1.00 93.12 90 ASP A CA 1
ATOM 762 C C . ASP A 1 90 ? 18.991 -4.811 -22.513 1.00 93.12 90 ASP A C 1
ATOM 764 O O . ASP A 1 90 ? 19.952 -4.767 -23.289 1.00 93.12 90 ASP A O 1
ATOM 768 N N . ARG A 1 91 ? 17.813 -5.334 -22.884 1.00 93.12 91 ARG A N 1
ATOM 769 C CA . ARG A 1 91 ? 17.560 -5.860 -24.235 1.00 93.12 91 ARG A CA 1
ATOM 770 C C . ARG A 1 91 ? 17.688 -4.781 -25.301 1.00 93.12 91 ARG A C 1
ATOM 772 O O . ARG A 1 91 ? 18.383 -5.004 -26.285 1.00 93.12 91 ARG A O 1
ATOM 779 N N . LEU A 1 92 ? 17.082 -3.614 -25.093 1.00 90.38 92 LEU A N 1
A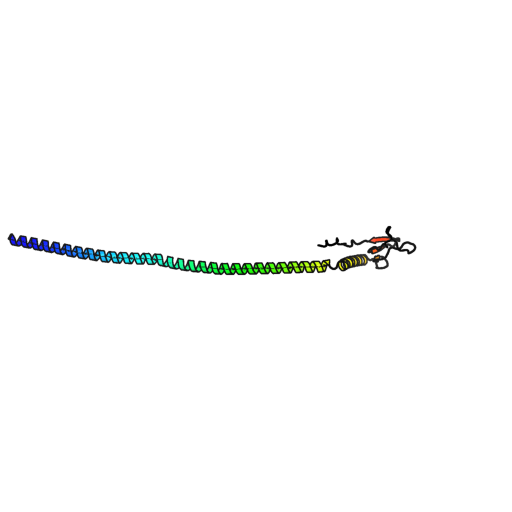TOM 780 C CA . LEU A 1 92 ? 17.149 -2.493 -26.030 1.00 90.38 92 LEU A CA 1
ATOM 781 C C . LEU A 1 92 ? 18.589 -2.002 -26.221 1.00 90.38 92 LEU A C 1
ATOM 783 O O . LEU A 1 92 ? 19.008 -1.745 -27.345 1.00 90.38 92 LEU A O 1
ATOM 787 N N . SER A 1 93 ? 19.359 -1.903 -25.137 1.00 91.31 93 SER A N 1
ATOM 788 C CA . SER A 1 93 ? 20.779 -1.553 -25.179 1.00 91.31 93 SER A CA 1
ATOM 789 C C . SER A 1 93 ? 21.568 -2.577 -25.999 1.00 91.31 93 SER A C 1
ATOM 791 O O . SER A 1 93 ? 22.329 -2.213 -26.896 1.00 91.31 93 SER A O 1
ATOM 793 N N . THR A 1 94 ? 21.314 -3.868 -25.772 1.00 91.56 94 THR A N 1
ATOM 794 C CA . THR A 1 94 ? 21.933 -4.964 -26.530 1.00 91.56 94 THR A CA 1
ATOM 795 C C . THR A 1 94 ? 21.552 -4.921 -28.013 1.00 91.56 94 THR A C 1
ATOM 797 O O . THR A 1 94 ? 22.418 -5.037 -28.879 1.00 91.56 94 THR A O 1
ATOM 800 N N . GLU A 1 95 ? 20.276 -4.707 -28.334 1.00 88.56 95 GLU A N 1
ATOM 801 C CA . GLU A 1 95 ? 19.793 -4.550 -29.708 1.00 88.56 95 GLU A CA 1
ATOM 802 C C . GLU A 1 95 ? 20.401 -3.321 -30.387 1.00 88.56 95 GLU A C 1
ATOM 804 O O . GLU A 1 95 ? 20.829 -3.415 -31.534 1.00 88.56 95 GLU A O 1
ATOM 809 N N . ALA A 1 96 ? 20.521 -2.193 -29.685 1.00 86.31 96 ALA A N 1
ATOM 810 C CA . ALA A 1 96 ? 21.159 -0.986 -30.200 1.00 86.31 96 ALA A CA 1
ATOM 811 C C . ALA A 1 96 ? 22.657 -1.198 -30.469 1.00 86.31 96 ALA A C 1
ATOM 813 O O . ALA A 1 96 ? 23.167 -0.728 -31.490 1.00 86.31 96 ALA A O 1
ATOM 814 N N . VAL A 1 97 ? 23.363 -1.934 -29.603 1.00 85.75 97 VAL A N 1
ATOM 815 C CA . VAL A 1 97 ? 24.762 -2.336 -29.826 1.00 85.75 97 VAL A CA 1
ATOM 816 C C . VAL A 1 97 ? 24.864 -3.262 -31.035 1.00 85.75 97 VAL A C 1
ATOM 818 O O . VAL A 1 97 ? 25.690 -3.018 -31.911 1.00 85.75 97 VAL A O 1
ATOM 821 N N . ASN A 1 98 ? 24.002 -4.273 -31.138 1.00 85.25 98 ASN A N 1
ATOM 822 C CA . ASN A 1 98 ? 23.978 -5.195 -32.274 1.00 85.25 98 ASN A CA 1
ATOM 823 C C . ASN A 1 98 ? 23.657 -4.477 -33.589 1.00 85.25 98 ASN A C 1
ATOM 825 O O . ASN A 1 98 ? 24.336 -4.704 -34.587 1.00 85.25 98 ASN A O 1
ATOM 829 N N . LEU A 1 99 ? 22.685 -3.564 -33.585 1.00 81.25 99 LEU A N 1
ATOM 830 C CA . LEU A 1 99 ? 22.335 -2.733 -34.734 1.00 81.25 99 LEU A CA 1
ATOM 831 C C . LEU A 1 99 ? 23.494 -1.809 -35.114 1.00 81.25 99 LEU A C 1
ATOM 833 O O . LEU A 1 99 ? 23.860 -1.720 -36.283 1.00 81.25 99 LEU A O 1
ATOM 837 N N . THR A 1 100 ? 24.128 -1.167 -34.133 1.00 79.50 100 THR A N 1
ATOM 838 C CA . THR A 1 100 ? 25.305 -0.322 -34.359 1.00 79.50 100 THR A CA 1
ATOM 839 C C . THR A 1 100 ? 26.467 -1.135 -34.917 1.00 79.50 100 THR A C 1
ATOM 841 O O . THR A 1 100 ? 27.149 -0.665 -35.819 1.00 79.50 100 THR A O 1
ATOM 844 N N . ASN A 1 101 ? 26.685 -2.357 -34.436 1.00 78.12 101 ASN A N 1
ATOM 845 C CA . ASN A 1 101 ? 27.716 -3.255 -34.949 1.00 78.12 101 ASN A CA 1
ATOM 846 C C . ASN A 1 101 ? 27.380 -3.767 -36.353 1.00 78.12 101 ASN A C 1
ATOM 848 O O . ASN A 1 101 ? 28.280 -3.861 -37.179 1.00 78.12 101 ASN A O 1
ATOM 852 N N . ALA A 1 102 ? 26.111 -4.027 -36.669 1.00 74.38 102 ALA A N 1
ATOM 853 C CA . ALA A 1 102 ? 25.678 -4.367 -38.024 1.00 74.38 102 ALA A CA 1
ATOM 854 C C . ALA A 1 102 ? 25.880 -3.194 -39.001 1.00 74.38 102 ALA A C 1
ATOM 856 O O . ALA A 1 102 ? 26.293 -3.399 -40.142 1.00 74.38 102 ALA A O 1
ATOM 857 N N . LEU A 1 103 ? 25.654 -1.959 -38.538 1.00 68.25 103 LEU A N 1
ATOM 858 C CA . LEU A 1 103 ? 25.877 -0.741 -39.320 1.00 68.25 103 LEU A CA 1
ATOM 859 C C . LEU A 1 103 ? 27.369 -0.371 -39.437 1.00 68.25 103 LEU A C 1
ATOM 861 O O . LEU A 1 103 ? 27.806 0.041 -40.506 1.00 68.25 103 LEU A O 1
ATOM 865 N N . LYS A 1 104 ? 28.170 -0.539 -38.374 1.00 66.44 104 LYS A N 1
ATOM 866 C CA . LYS A 1 104 ? 29.615 -0.219 -38.345 1.00 66.44 104 LYS A CA 1
ATOM 867 C C . LYS A 1 104 ? 30.502 -1.324 -38.920 1.00 66.44 104 LYS A C 1
ATOM 869 O O . LYS A 1 104 ? 31.546 -1.033 -39.494 1.00 66.44 104 LYS A O 1
ATOM 874 N N . GLY A 1 105 ? 30.110 -2.588 -38.768 1.00 58.75 105 GLY A N 1
ATOM 875 C CA . GLY A 1 105 ? 30.877 -3.765 -39.193 1.00 58.75 105 GLY A CA 1
ATOM 876 C C . GLY A 1 105 ? 31.017 -3.896 -40.708 1.00 58.75 105 GLY A C 1
ATOM 877 O O . GLY A 1 105 ? 31.835 -4.670 -41.192 1.00 58.75 105 GLY A O 1
ATOM 878 N N . ASN A 1 106 ? 30.279 -3.086 -41.463 1.00 58.84 106 ASN A N 1
ATOM 879 C CA . ASN A 1 106 ? 30.305 -3.054 -42.912 1.00 58.84 106 ASN A CA 1
ATOM 880 C C . ASN A 1 106 ? 31.011 -1.782 -43.424 1.00 58.84 106 ASN A C 1
ATOM 882 O O . ASN A 1 106 ? 30.479 -1.035 -44.239 1.00 58.84 106 ASN A O 1
ATOM 886 N N . SER A 1 107 ? 32.245 -1.545 -42.957 1.00 60.00 107 SER A N 1
ATOM 887 C CA . SER A 1 107 ? 33.152 -0.493 -43.466 1.00 60.00 107 SER A CA 1
ATOM 888 C C . SER A 1 107 ? 33.288 -0.531 -44.998 1.00 60.00 107 SER A C 1
ATOM 890 O O . SER A 1 107 ? 33.272 0.509 -45.659 1.00 60.00 107 SER A O 1
ATOM 892 N N . LYS A 1 108 ? 33.324 -1.742 -45.574 1.00 59.41 108 LYS A N 1
ATOM 893 C CA . LYS A 1 108 ? 33.325 -1.958 -47.025 1.00 59.41 108 LYS A CA 1
ATOM 894 C C . LYS A 1 108 ? 32.026 -1.465 -47.664 1.00 59.41 108 LYS A C 1
ATOM 896 O O . LYS A 1 108 ? 32.063 -0.665 -48.585 1.00 59.41 108 LYS A O 1
ATOM 901 N N . THR A 1 109 ? 30.888 -1.836 -47.091 1.00 59.78 109 THR A N 1
ATOM 902 C CA . THR A 1 109 ? 29.567 -1.472 -47.607 1.00 59.78 109 THR A CA 1
ATOM 903 C C . THR A 1 109 ? 29.318 0.0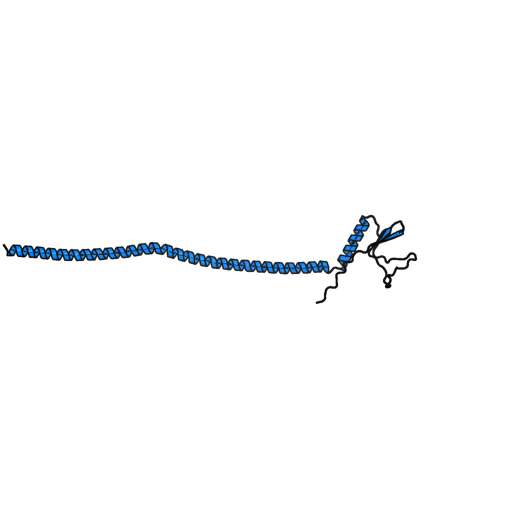26 -47.478 1.00 59.78 109 THR A C 1
ATOM 905 O O . THR A 1 109 ? 28.831 0.615 -48.425 1.00 59.78 109 THR A O 1
ATOM 908 N N . GLN A 1 110 ? 29.713 0.696 -46.389 1.00 61.25 110 GLN A N 1
ATOM 909 C CA . GLN A 1 110 ? 29.605 2.162 -46.280 1.00 61.25 110 GLN A CA 1
ATOM 910 C C . GLN A 1 110 ? 30.456 2.892 -47.341 1.00 61.25 110 GLN A C 1
ATOM 912 O O . GLN A 1 110 ? 30.011 3.899 -47.893 1.00 61.25 110 GLN A O 1
ATOM 917 N N . GLY A 1 111 ? 31.647 2.370 -47.661 1.00 63.06 111 GLY A N 1
ATOM 918 C CA . GLY A 1 111 ? 32.462 2.850 -48.782 1.00 63.06 111 GLY A CA 1
ATOM 919 C C . GLY A 1 111 ? 31.794 2.617 -50.142 1.00 63.06 111 GLY A C 1
ATOM 920 O O . GLY A 1 111 ? 31.740 3.534 -50.960 1.00 63.06 111 GLY A O 1
ATOM 921 N N . ASP A 1 112 ? 31.217 1.432 -50.343 1.00 64.25 112 ASP A N 1
ATOM 922 C CA . ASP A 1 112 ? 30.496 1.055 -51.564 1.00 64.25 112 ASP A CA 1
ATOM 923 C C . ASP A 1 112 ? 29.198 1.881 -51.738 1.00 64.25 112 ASP A C 1
ATOM 925 O O . ASP A 1 112 ? 28.864 2.282 -52.850 1.00 64.25 112 ASP A O 1
ATOM 929 N N . TRP A 1 113 ? 28.505 2.235 -50.646 1.00 66.50 113 TRP A N 1
ATOM 930 C CA . TRP A 1 113 ? 27.341 3.136 -50.645 1.00 66.50 113 TRP A CA 1
ATOM 931 C C . TRP A 1 113 ? 27.725 4.567 -51.035 1.00 66.50 113 TRP A C 1
ATOM 933 O O . TRP A 1 113 ? 27.009 5.204 -51.806 1.00 66.50 113 TRP A O 1
ATOM 943 N N . GLY A 1 114 ? 28.861 5.076 -50.542 1.00 65.69 114 GLY A N 1
ATOM 944 C CA . GLY A 1 114 ? 29.384 6.383 -50.948 1.00 65.69 114 GLY A CA 1
ATOM 945 C C . GLY A 1 114 ? 29.722 6.435 -52.442 1.00 65.69 114 GLY A C 1
ATOM 946 O O . GLY A 1 114 ? 29.375 7.403 -53.118 1.00 65.69 114 GLY A O 1
ATOM 947 N N . GLN A 1 115 ? 30.319 5.361 -52.971 1.00 68.69 115 GLN A N 1
ATOM 948 C CA . GLN A 1 115 ? 30.615 5.222 -54.401 1.00 68.69 115 GLN A CA 1
ATOM 949 C C . GLN A 1 115 ? 29.335 5.109 -55.238 1.00 68.69 115 GLN A C 1
ATOM 951 O O . GLN A 1 115 ? 29.200 5.816 -56.232 1.00 68.69 115 GLN A O 1
ATOM 956 N N . MET A 1 116 ? 28.357 4.310 -54.803 1.00 70.94 116 MET A N 1
ATOM 957 C CA . MET A 1 116 ? 27.066 4.165 -55.481 1.00 70.94 116 MET A CA 1
ATOM 958 C C . MET A 1 116 ? 26.277 5.484 -55.525 1.00 70.94 116 MET A C 1
ATOM 960 O O . MET A 1 116 ? 25.646 5.796 -56.536 1.00 70.94 116 MET A O 1
ATOM 964 N N . ILE A 1 117 ? 26.292 6.278 -54.449 1.00 73.75 117 ILE A N 1
ATOM 965 C CA . ILE A 1 117 ? 25.641 7.598 -54.429 1.00 73.75 117 ILE A CA 1
ATOM 966 C C . ILE A 1 117 ? 26.354 8.563 -55.380 1.00 73.75 117 ILE A C 1
ATOM 968 O O . ILE A 1 117 ? 25.682 9.281 -56.121 1.00 73.75 117 ILE A O 1
ATOM 972 N N . LEU A 1 118 ? 27.690 8.570 -55.397 1.00 73.06 118 LEU A N 1
ATOM 973 C CA . LEU A 1 118 ? 28.453 9.413 -56.316 1.00 73.06 118 LEU A CA 1
ATOM 974 C C . LEU A 1 118 ? 28.191 9.035 -57.780 1.00 73.06 118 LEU A C 1
ATOM 976 O O . LEU A 1 118 ? 27.922 9.923 -58.584 1.00 73.06 118 LEU A O 1
ATOM 980 N N . GLU A 1 119 ? 28.195 7.742 -58.116 1.00 73.38 119 GLU A N 1
ATOM 981 C CA . GLU A 1 119 ? 27.838 7.266 -59.458 1.00 73.38 119 GLU A CA 1
ATOM 982 C C . GLU A 1 119 ? 26.434 7.742 -59.860 1.00 73.38 119 GLU A C 1
ATOM 984 O O . GLU A 1 119 ? 26.273 8.337 -60.923 1.00 73.38 119 GLU A O 1
ATOM 989 N N . ASN A 1 120 ? 25.439 7.606 -58.976 1.00 77.94 120 ASN A N 1
ATOM 990 C CA . ASN A 1 120 ? 24.077 8.085 -59.237 1.00 77.94 120 ASN A CA 1
ATOM 991 C C . ASN A 1 120 ? 23.994 9.604 -59.468 1.00 77.94 120 ASN A C 1
ATOM 993 O O . ASN A 1 120 ? 23.174 10.061 -60.266 1.00 77.94 120 ASN A O 1
ATOM 997 N N . ILE A 1 121 ? 24.794 10.408 -58.762 1.00 81.38 121 ILE A N 1
ATOM 998 C CA . ILE A 1 121 ? 24.825 11.867 -58.953 1.00 81.38 121 ILE A CA 1
ATOM 999 C C . ILE A 1 121 ? 25.434 12.220 -60.315 1.00 81.38 121 ILE A C 1
ATOM 1001 O O . ILE A 1 121 ? 24.918 13.111 -60.989 1.00 81.38 121 ILE A O 1
ATOM 1005 N N . LEU A 1 122 ? 26.493 11.518 -60.726 1.00 78.88 122 LEU A N 1
ATOM 1006 C CA . LEU A 1 122 ? 27.172 11.739 -62.007 1.00 78.88 122 LEU A CA 1
ATOM 1007 C C . LEU A 1 122 ? 26.305 11.315 -63.200 1.00 78.88 122 LEU A C 1
ATOM 1009 O O . LEU A 1 122 ? 26.216 12.043 -64.186 1.00 78.88 122 LEU A O 1
ATOM 1013 N N . GLU A 1 123 ? 25.594 10.194 -63.094 1.00 78.94 123 GLU A N 1
ATOM 1014 C CA . GLU A 1 123 ? 24.635 9.779 -64.126 1.00 78.94 123 GLU A CA 1
ATOM 1015 C C . GLU A 1 123 ? 23.479 10.781 -64.248 1.00 78.94 123 GLU A C 1
ATOM 1017 O O . GLU A 1 123 ? 23.089 11.171 -65.350 1.00 78.94 123 GLU A O 1
ATOM 1022 N N . ARG A 1 124 ? 22.953 11.270 -63.116 1.00 77.06 124 ARG A N 1
ATOM 1023 C CA . ARG A 1 124 ? 21.879 12.280 -63.102 1.00 77.06 124 ARG A CA 1
ATOM 1024 C C . ARG A 1 124 ? 22.321 13.647 -63.612 1.00 77.06 124 ARG A C 1
ATOM 1026 O O . ARG A 1 124 ? 21.480 14.383 -64.122 1.00 77.06 124 ARG A O 1
ATOM 1033 N N . SER A 1 125 ? 23.599 13.998 -63.484 1.00 79.69 125 SER A N 1
ATOM 1034 C CA . SER A 1 125 ? 24.147 15.223 -64.074 1.00 79.69 125 SER A CA 1
ATOM 1035 C C . SER A 1 125 ? 24.405 15.100 -65.581 1.00 79.69 125 SER A C 1
ATOM 1037 O O . SER A 1 125 ? 24.812 16.079 -66.206 1.00 79.69 125 SER A O 1
ATOM 1039 N N . GLY A 1 126 ? 24.106 13.939 -66.178 1.00 78.62 126 GLY A N 1
ATOM 1040 C CA . GLY A 1 126 ? 24.187 13.696 -67.617 1.00 78.62 126 GLY A CA 1
ATOM 1041 C C . GLY A 1 126 ? 25.557 13.217 -68.096 1.00 78.62 126 GLY A C 1
ATOM 1042 O O . GLY A 1 126 ? 25.808 13.238 -69.299 1.00 78.62 126 GLY A O 1
ATOM 1043 N N . LEU A 1 127 ? 26.443 12.803 -67.185 1.00 80.75 127 LEU A N 1
ATOM 1044 C CA . LEU A 1 127 ? 27.743 12.224 -67.523 1.00 80.75 127 LEU A CA 1
ATOM 1045 C C . LEU A 1 127 ? 27.578 10.714 -67.773 1.00 80.75 127 LEU A C 1
ATOM 1047 O O . LEU A 1 127 ? 26.860 10.044 -67.032 1.00 80.75 127 LEU A O 1
ATOM 1051 N N . VAL A 1 128 ? 28.244 10.156 -68.790 1.00 77.06 128 VAL A N 1
ATOM 1052 C CA . VAL A 1 128 ? 28.200 8.718 -69.107 1.00 77.06 128 VAL A CA 1
ATOM 1053 C C . VAL A 1 128 ? 29.468 8.023 -68.610 1.00 77.06 128 VAL A C 1
ATOM 1055 O O . VAL A 1 128 ? 30.599 8.459 -68.862 1.00 77.06 128 VAL A O 1
ATOM 1058 N N . LYS A 1 129 ? 29.277 6.898 -67.912 1.00 74.81 129 LYS A N 1
ATOM 1059 C CA . LYS A 1 129 ? 30.366 6.067 -67.387 1.00 74.81 129 LYS A CA 1
ATOM 1060 C C . LYS A 1 129 ? 31.242 5.554 -68.527 1.00 74.81 129 LYS A C 1
ATOM 1062 O O . LYS A 1 129 ? 30.740 4.979 -69.490 1.00 74.81 129 LYS A O 1
ATOM 1067 N N . GLY A 1 130 ? 32.553 5.736 -68.407 1.00 70.38 130 GLY A N 1
ATOM 1068 C CA . GLY A 1 130 ? 33.534 5.302 -69.404 1.00 70.38 130 GLY A CA 1
ATOM 1069 C C . GLY A 1 130 ? 33.718 6.256 -70.590 1.00 70.38 130 GLY A C 1
ATOM 1070 O O . GLY A 1 130 ? 34.536 5.965 -71.460 1.00 70.38 130 GLY A O 1
ATOM 1071 N N . ARG A 1 131 ? 32.996 7.388 -70.632 1.00 71.75 131 ARG A N 1
ATOM 1072 C CA . ARG A 1 131 ? 33.207 8.455 -71.623 1.00 71.75 131 ARG A CA 1
ATOM 1073 C C . ARG A 1 131 ? 33.514 9.790 -70.954 1.00 71.75 131 ARG A C 1
ATOM 1075 O O . ARG A 1 131 ? 34.591 10.333 -71.180 1.00 71.75 131 ARG A O 1
ATOM 1082 N N . GLU A 1 132 ? 32.600 10.301 -70.132 1.00 75.12 132 GLU A N 1
ATOM 1083 C CA . GLU A 1 132 ? 32.781 11.575 -69.427 1.00 75.12 132 GLU A CA 1
ATOM 1084 C C . GLU A 1 132 ? 33.246 11.397 -67.974 1.00 75.12 132 GLU A C 1
ATOM 1086 O O . GLU A 1 132 ? 33.848 12.315 -67.421 1.00 75.12 132 GLU A O 1
ATOM 1091 N N . TYR A 1 133 ? 33.031 10.233 -67.348 1.00 75.88 133 TYR A N 1
ATOM 1092 C CA . TYR A 1 133 ? 33.626 9.926 -66.041 1.00 75.88 133 TYR A CA 1
ATOM 1093 C C . TYR A 1 133 ? 34.116 8.477 -65.918 1.00 75.88 133 TYR A C 1
ATOM 1095 O O . TYR A 1 133 ? 33.512 7.545 -66.451 1.00 75.88 133 TYR A O 1
ATOM 1103 N N . PHE A 1 134 ? 35.212 8.291 -65.182 1.00 72.75 134 PHE A N 1
ATOM 1104 C CA . PHE A 1 134 ? 35.909 7.023 -64.972 1.00 72.75 134 PHE A CA 1
ATOM 1105 C C . PHE A 1 134 ? 36.070 6.764 -63.475 1.00 72.75 134 PHE A C 1
ATOM 1107 O O . PHE A 1 134 ? 36.500 7.640 -62.726 1.00 72.75 134 PHE A O 1
ATOM 1114 N N . VAL A 1 135 ? 35.719 5.559 -63.035 1.00 68.50 135 VAL A N 1
ATOM 1115 C CA . VAL A 1 135 ? 35.741 5.154 -61.623 1.00 68.50 135 VAL A CA 1
ATOM 1116 C C . VAL A 1 135 ? 36.949 4.256 -61.398 1.00 68.50 135 VAL A C 1
ATOM 1118 O O . VAL A 1 135 ? 37.165 3.330 -62.178 1.00 68.50 135 VAL A O 1
ATOM 1121 N N . GLN A 1 136 ? 37.727 4.512 -60.341 1.00 59.00 136 GLN A N 1
ATOM 1122 C CA . GLN A 1 136 ? 38.874 3.678 -59.949 1.00 59.00 136 GLN A CA 1
ATOM 1123 C C . GLN A 1 136 ? 39.964 3.497 -61.029 1.00 59.00 136 GLN A C 1
ATOM 1125 O O . GLN A 1 136 ? 40.764 2.560 -60.941 1.00 59.00 136 GLN A O 1
ATOM 1130 N N . GLU A 1 137 ? 40.048 4.379 -62.028 1.00 59.12 137 GLU A N 1
ATOM 1131 C CA . GLU A 1 137 ? 41.124 4.323 -63.016 1.00 59.12 137 GLU A CA 1
ATOM 1132 C C . GLU A 1 137 ? 42.423 4.913 -62.465 1.00 59.12 137 GLU A C 1
ATOM 1134 O O . GLU A 1 137 ? 42.456 5.994 -61.878 1.00 59.12 137 GLU A O 1
ATOM 1139 N N . PHE A 1 138 ? 43.525 4.196 -62.687 1.00 58.94 138 PHE A N 1
ATOM 1140 C CA . PHE A 1 138 ? 44.853 4.731 -62.425 1.00 58.94 138 PHE A CA 1
ATOM 1141 C C . PHE A 1 138 ? 45.132 5.885 -63.382 1.00 58.94 138 PHE A C 1
ATOM 1143 O O . PHE A 1 138 ? 44.984 5.722 -64.595 1.00 58.94 138 PHE A O 1
ATOM 1150 N N . LEU A 1 139 ? 45.589 7.019 -62.850 1.00 57.28 139 LEU A N 1
ATOM 1151 C CA . LEU A 1 139 ? 45.965 8.154 -63.686 1.00 57.28 139 LEU A CA 1
ATOM 1152 C C . LEU A 1 139 ? 47.045 7.726 -64.688 1.00 57.28 139 LEU A C 1
ATOM 1154 O O . LEU A 1 139 ? 48.019 7.074 -64.310 1.00 57.28 139 LEU A O 1
ATOM 1158 N N . ARG A 1 140 ? 46.870 8.078 -65.964 1.00 60.50 140 ARG A N 1
ATOM 1159 C CA . ARG A 1 140 ? 47.840 7.825 -67.037 1.00 60.50 140 ARG A CA 1
ATOM 1160 C C . ARG A 1 140 ? 48.307 9.144 -67.644 1.00 60.50 140 ARG A C 1
ATOM 1162 O O . ARG A 1 140 ? 47.477 10.021 -67.891 1.00 60.50 140 ARG A O 1
ATOM 1169 N N . ASP A 1 141 ? 49.611 9.249 -67.869 1.00 59.19 141 ASP A N 1
ATOM 1170 C CA . ASP A 1 141 ? 50.271 10.365 -68.549 1.00 59.19 141 ASP A CA 1
ATOM 1171 C C . ASP A 1 141 ? 49.959 10.380 -70.059 1.00 59.19 141 ASP A C 1
ATOM 1173 O O . ASP A 1 141 ? 49.395 9.415 -70.585 1.00 59.19 141 ASP A O 1
ATOM 1177 N N . ALA A 1 142 ? 50.357 11.443 -70.763 1.00 54.25 142 ALA A N 1
ATOM 1178 C CA . ALA A 1 142 ? 50.171 11.621 -72.208 1.00 54.25 142 ALA A CA 1
ATOM 1179 C C . ALA A 1 142 ? 50.753 10.462 -73.050 1.00 54.25 142 ALA A C 1
ATOM 1181 O O . ALA A 1 142 ? 50.200 10.118 -74.091 1.00 54.25 142 ALA A O 1
ATOM 1182 N N . ASP A 1 143 ? 51.796 9.793 -72.548 1.00 55.97 143 ASP A N 1
ATOM 1183 C CA . ASP A 1 143 ? 52.427 8.612 -73.159 1.00 55.97 143 ASP A CA 1
ATOM 1184 C C . ASP A 1 143 ? 51.836 7.264 -72.685 1.00 55.97 143 ASP A C 1
ATOM 1186 O O . ASP A 1 143 ? 52.391 6.193 -72.936 1.00 55.97 143 ASP A O 1
ATOM 1190 N N . GLY A 1 144 ? 50.724 7.281 -71.942 1.00 57.69 144 GLY A N 1
ATOM 1191 C CA . GLY A 1 144 ? 50.024 6.079 -71.474 1.00 57.69 144 GLY A CA 1
ATOM 1192 C C . GLY A 1 144 ? 50.633 5.389 -70.244 1.00 57.69 144 GLY A C 1
ATOM 1193 O O . GLY A 1 144 ? 50.152 4.325 -69.845 1.00 57.69 144 GLY A O 1
ATOM 1194 N N . LYS A 1 145 ? 51.656 5.974 -69.604 1.00 56.31 145 LYS A N 1
ATOM 1195 C CA . LYS A 1 145 ? 52.256 5.451 -68.360 1.00 56.31 145 LYS A CA 1
ATOM 1196 C C . LYS A 1 145 ? 51.439 5.823 -67.127 1.00 56.31 145 LYS A C 1
ATOM 1198 O O . LYS A 1 145 ? 50.999 6.956 -66.989 1.00 56.31 145 LYS A O 1
ATOM 1203 N N . THR A 1 146 ? 51.268 4.877 -66.203 1.00 58.38 146 THR A N 1
ATOM 1204 C CA . THR A 1 146 ? 50.599 5.129 -64.919 1.00 58.38 146 THR A CA 1
ATOM 1205 C C . THR A 1 146 ? 51.381 6.134 -64.075 1.00 58.38 146 THR A C 1
ATOM 1207 O O . THR A 1 146 ? 52.551 5.895 -63.778 1.00 58.38 146 THR A O 1
ATOM 1210 N N . LEU A 1 147 ? 50.726 7.219 -63.661 1.00 58.66 147 LEU A N 1
ATOM 1211 C CA . LEU A 1 147 ? 51.294 8.226 -62.774 1.00 58.66 147 LEU A CA 1
ATOM 1212 C C . LEU A 1 147 ? 51.461 7.642 -61.367 1.00 58.66 147 LEU A C 1
ATOM 1214 O O . LEU A 1 147 ? 50.536 7.072 -60.773 1.00 58.66 147 LEU A O 1
ATOM 1218 N N . THR A 1 148 ? 52.671 7.774 -60.839 1.00 58.47 148 THR A N 1
ATOM 1219 C CA . THR A 1 148 ? 53.030 7.396 -59.473 1.00 58.47 148 THR A CA 1
ATOM 1220 C C . THR A 1 148 ? 53.297 8.651 -58.658 1.00 58.47 148 THR A C 1
ATOM 1222 O O . THR A 1 148 ? 53.979 9.552 -59.139 1.00 58.47 148 THR A O 1
ATOM 1225 N N . ASN A 1 149 ? 52.801 8.690 -57.421 1.00 62.00 149 ASN A N 1
ATOM 1226 C CA . ASN A 1 149 ? 53.142 9.740 -56.461 1.00 62.00 149 ASN A CA 1
ATOM 1227 C C . ASN A 1 149 ? 54.646 9.740 -56.143 1.00 62.00 149 ASN A C 1
ATOM 1229 O O . ASN A 1 149 ? 55.344 8.763 -56.414 1.00 62.00 149 ASN A O 1
ATOM 1233 N N . GLU A 1 150 ? 55.123 10.787 -55.467 1.00 58.41 150 GLU A N 1
ATOM 1234 C CA . GLU A 1 150 ? 56.520 10.952 -55.018 1.00 58.41 150 GLU A CA 1
ATOM 1235 C C . GLU A 1 150 ? 57.059 9.761 -54.188 1.00 58.41 150 GLU A C 1
ATOM 1237 O O . GLU A 1 150 ? 58.264 9.571 -54.072 1.00 58.41 150 GLU A O 1
ATOM 1242 N N . GLN A 1 151 ? 56.169 8.911 -53.658 1.00 53.69 151 GLN A N 1
ATOM 1243 C CA . GLN A 1 151 ? 56.479 7.681 -52.912 1.00 53.69 151 GLN A CA 1
ATOM 1244 C C . GLN A 1 151 ? 56.383 6.383 -53.748 1.00 53.69 151 GLN A C 1
ATOM 1246 O O . GLN A 1 151 ? 56.358 5.287 -53.192 1.00 53.69 151 GLN A O 1
ATOM 1251 N N . GLY A 1 152 ? 56.259 6.467 -55.077 1.00 54.12 152 GLY A N 1
ATOM 1252 C CA . GLY A 1 152 ? 56.194 5.307 -55.982 1.00 54.12 152 GLY A CA 1
ATOM 1253 C C . GLY A 1 152 ? 54.855 4.553 -56.001 1.00 54.12 152 GLY A C 1
ATOM 1254 O O . GLY A 1 152 ? 54.719 3.550 -56.701 1.00 54.12 152 GLY A O 1
ATOM 1255 N N . SER A 1 153 ? 53.843 5.024 -55.266 1.00 54.97 153 SER A N 1
ATOM 1256 C CA . SER A 1 153 ? 52.499 4.429 -55.261 1.00 54.97 153 SER A CA 1
ATOM 1257 C C . SER A 1 153 ? 51.663 4.937 -56.436 1.00 54.97 153 SER A C 1
ATOM 1259 O O . SER A 1 153 ? 51.632 6.139 -56.704 1.00 54.97 153 SER A O 1
ATOM 1261 N N . ARG A 1 154 ? 50.977 4.024 -57.138 1.00 59.19 154 ARG A N 1
ATOM 1262 C CA . ARG A 1 154 ? 50.084 4.360 -58.261 1.00 59.19 154 ARG A CA 1
ATOM 1263 C C . ARG A 1 154 ? 48.942 5.244 -57.766 1.00 59.19 154 ARG A C 1
ATOM 1265 O O . ARG A 1 154 ? 48.269 4.884 -56.801 1.00 59.19 154 ARG A O 1
ATOM 1272 N N . MET A 1 155 ? 48.714 6.372 -58.431 1.00 56.69 155 MET A N 1
ATOM 1273 C CA . MET A 1 155 ? 47.616 7.270 -58.081 1.00 56.69 155 MET A CA 1
ATOM 1274 C C . MET A 1 155 ? 46.297 6.701 -58.605 1.00 56.69 155 MET A C 1
ATOM 1276 O O . MET A 1 155 ? 46.090 6.621 -59.818 1.00 56.69 155 MET A O 1
ATOM 1280 N N . GLN A 1 156 ? 45.425 6.291 -57.686 1.00 62.84 156 GLN A N 1
ATOM 1281 C CA . GLN A 1 156 ? 44.088 5.785 -57.987 1.00 62.84 156 GLN A CA 1
ATOM 1282 C C . GLN A 1 156 ? 43.045 6.684 -57.309 1.00 62.84 156 GLN A C 1
ATOM 1284 O O . GLN A 1 156 ? 42.669 6.420 -56.165 1.00 62.84 156 GLN A O 1
ATOM 1289 N N . PRO A 1 157 ? 42.619 7.771 -57.969 1.00 65.25 157 PRO A N 1
ATOM 1290 C CA . PRO A 1 157 ? 41.516 8.585 -57.475 1.00 65.25 157 PRO A CA 1
ATOM 1291 C C . PRO A 1 157 ? 40.193 7.808 -57.479 1.00 65.25 157 PRO A C 1
ATOM 1293 O O . PRO A 1 157 ? 40.031 6.836 -58.222 1.00 65.25 157 PRO A O 1
ATOM 1296 N N . ASP A 1 158 ? 39.233 8.248 -56.660 1.00 65.94 158 ASP A N 1
ATOM 1297 C CA . ASP A 1 158 ? 37.923 7.594 -56.577 1.00 65.94 158 ASP A CA 1
ATOM 1298 C C . ASP A 1 158 ? 37.132 7.778 -57.887 1.00 65.94 158 ASP A C 1
ATOM 1300 O O . ASP A 1 158 ? 36.622 6.792 -58.428 1.00 65.94 158 ASP A O 1
ATOM 1304 N N . VAL A 1 159 ? 37.091 9.001 -58.444 1.00 70.94 159 VAL A N 1
ATOM 1305 C CA . VAL A 1 159 ? 36.487 9.297 -59.759 1.00 70.94 159 VAL A CA 1
ATOM 1306 C C . VAL A 1 159 ? 37.279 10.362 -60.532 1.00 70.94 159 VAL A C 1
ATOM 1308 O O . VAL A 1 159 ? 37.725 11.360 -59.966 1.00 70.94 159 VAL A O 1
ATOM 1311 N N . ILE A 1 160 ? 37.411 10.178 -61.848 1.00 74.62 160 ILE A N 1
ATOM 1312 C CA . ILE A 1 160 ? 37.986 11.142 -62.798 1.00 74.62 160 ILE A CA 1
ATOM 1313 C C . ILE A 1 160 ? 36.886 11.591 -63.758 1.00 74.62 160 ILE A C 1
ATOM 1315 O O . ILE A 1 160 ? 36.277 10.752 -64.412 1.00 74.62 160 ILE A O 1
ATOM 1319 N N . ILE A 1 161 ? 36.656 12.896 -63.888 1.00 78.56 161 ILE A N 1
ATOM 1320 C CA . ILE A 1 161 ? 35.741 13.478 -64.881 1.00 78.56 161 ILE A CA 1
ATOM 1321 C C . ILE A 1 161 ? 36.568 14.099 -66.008 1.00 78.56 161 ILE A C 1
ATOM 1323 O O . ILE A 1 161 ? 37.452 14.919 -65.750 1.00 78.56 161 ILE A O 1
ATOM 1327 N N . ALA A 1 162 ? 36.280 13.722 -67.252 1.00 75.69 162 ALA A N 1
ATOM 1328 C CA . ALA A 1 162 ? 36.913 14.250 -68.454 1.00 75.69 162 ALA A CA 1
ATOM 1329 C C . ALA A 1 162 ? 35.983 15.256 -69.147 1.00 75.69 162 ALA A C 1
ATOM 1331 O O . ALA A 1 162 ? 34.865 14.922 -69.539 1.00 75.69 162 ALA A O 1
ATOM 1332 N N . TYR A 1 163 ? 36.454 16.492 -69.308 1.00 74.50 163 TYR A N 1
ATOM 1333 C CA . TYR A 1 163 ? 35.741 17.535 -70.039 1.00 74.50 163 TYR A CA 1
ATOM 1334 C C . TYR A 1 163 ? 36.132 17.539 -71.527 1.00 74.50 163 TYR A C 1
ATOM 1336 O O . TYR A 1 163 ? 37.242 17.130 -71.869 1.00 74.50 163 TYR A O 1
ATOM 1344 N N . PRO A 1 164 ? 35.274 18.075 -72.416 1.00 69.56 164 PRO A N 1
ATOM 1345 C CA . PRO A 1 164 ? 35.558 18.175 -73.852 1.00 69.56 164 PRO A CA 1
ATOM 1346 C C . PRO A 1 164 ? 36.780 19.037 -74.221 1.00 69.56 164 PRO A C 1
ATOM 1348 O O . PRO A 1 164 ? 37.285 18.920 -75.329 1.00 69.56 164 PRO A O 1
ATOM 1351 N N . ASP A 1 165 ? 37.246 19.896 -73.308 1.00 74.19 165 ASP A N 1
ATOM 1352 C CA . ASP A 1 165 ? 38.369 20.837 -73.488 1.00 74.19 165 ASP A CA 1
ATOM 1353 C C . ASP A 1 165 ? 39.709 20.258 -72.973 1.00 74.19 165 ASP A C 1
ATOM 1355 O O . ASP A 1 165 ? 40.536 20.976 -72.423 1.00 74.19 165 ASP A O 1
ATOM 1359 N N . GLU A 1 166 ? 39.865 18.929 -73.012 1.00 69.00 166 GLU A N 1
ATOM 1360 C CA . GLU A 1 166 ? 41.006 18.153 -72.472 1.00 69.00 166 GLU A CA 1
ATOM 1361 C C . GLU A 1 166 ? 41.290 18.316 -70.962 1.00 69.00 166 GLU A C 1
ATOM 1363 O O . GLU A 1 166 ? 42.226 17.725 -70.418 1.00 69.00 166 GLU A O 1
ATOM 1368 N N . ARG A 1 167 ? 40.446 19.052 -70.232 1.00 73.12 167 ARG A N 1
ATOM 1369 C CA . ARG A 1 167 ? 40.565 19.218 -68.778 1.00 73.12 167 ARG A CA 1
ATOM 1370 C C . ARG A 1 167 ? 40.054 17.981 -68.050 1.00 73.12 167 ARG A C 1
ATOM 1372 O O . ARG A 1 167 ? 38.986 17.456 -68.364 1.00 73.12 167 ARG A O 1
ATOM 1379 N N . ARG A 1 168 ? 40.785 17.550 -67.024 1.00 75.19 168 ARG A N 1
ATOM 1380 C CA . ARG A 1 168 ? 40.396 16.439 -66.147 1.00 75.19 168 ARG A CA 1
ATOM 1381 C C . ARG A 1 168 ? 40.215 16.951 -64.726 1.00 75.19 168 ARG A C 1
ATOM 1383 O O . ARG A 1 168 ? 41.096 17.631 -64.206 1.00 75.19 168 ARG A O 1
ATOM 1390 N N . VAL A 1 169 ? 39.087 16.624 -64.103 1.00 77.81 169 VAL A N 1
ATOM 1391 C CA . VAL A 1 169 ? 38.826 16.915 -62.689 1.00 77.81 169 VAL A CA 1
ATOM 1392 C C . VAL A 1 169 ? 38.866 15.614 -61.912 1.00 77.81 169 VAL A C 1
ATOM 1394 O O . VAL A 1 169 ? 38.206 14.641 -62.267 1.00 77.81 169 VAL A O 1
ATOM 1397 N N . ILE A 1 170 ? 39.662 15.611 -60.850 1.00 71.94 170 ILE A N 1
ATOM 1398 C CA . ILE A 1 170 ? 39.784 14.485 -59.937 1.00 71.94 170 ILE A CA 1
ATOM 1399 C C . ILE A 1 170 ? 38.872 14.755 -58.745 1.00 71.94 170 ILE A C 1
ATOM 1401 O O . ILE A 1 170 ? 38.987 15.797 -58.101 1.00 71.94 170 ILE A O 1
ATOM 1405 N N . ILE A 1 171 ? 37.974 13.816 -58.460 1.00 70.75 171 ILE A N 1
ATOM 1406 C CA . ILE A 1 171 ? 37.128 13.842 -57.271 1.00 70.75 171 ILE A CA 1
ATOM 1407 C C . ILE A 1 171 ? 37.621 12.743 -56.336 1.00 70.75 171 ILE A C 1
ATOM 1409 O O . ILE A 1 171 ? 37.511 11.552 -56.636 1.00 70.75 171 ILE A O 1
ATOM 1413 N N . GLU A 1 172 ? 38.152 13.153 -55.189 1.00 62.75 172 GLU A N 1
ATOM 1414 C CA . GLU A 1 172 ? 38.344 12.262 -54.051 1.00 62.75 172 GLU A CA 1
ATOM 1415 C C . GLU A 1 172 ? 37.102 12.336 -53.169 1.00 62.75 172 GLU A C 1
ATOM 1417 O O . GLU A 1 172 ? 36.707 13.413 -52.715 1.00 62.75 172 GLU A O 1
ATOM 1422 N N . THR A 1 173 ? 36.467 11.191 -52.926 1.00 62.47 173 THR A N 1
ATOM 1423 C CA . THR A 1 173 ? 35.462 11.131 -51.870 1.00 62.47 173 THR A CA 1
ATOM 1424 C C . THR A 1 173 ? 36.184 10.975 -50.543 1.00 62.47 173 THR A C 1
ATOM 1426 O O . THR A 1 173 ? 37.160 10.226 -50.457 1.00 62.47 173 THR A O 1
ATOM 1429 N N . PRO A 1 174 ? 35.734 11.643 -49.472 1.00 50.97 174 PRO A N 1
ATOM 1430 C CA . PRO A 1 174 ? 36.259 11.355 -48.154 1.00 50.97 174 PRO A CA 1
ATOM 1431 C C . PRO A 1 174 ? 35.897 9.908 -47.814 1.00 50.97 174 PRO A C 1
ATOM 1433 O O . PRO A 1 174 ? 34.795 9.614 -47.350 1.00 50.97 174 PRO A O 1
ATOM 1436 N N . ARG A 1 175 ? 36.832 8.975 -48.023 1.00 53.56 175 ARG A N 1
ATOM 1437 C CA . ARG A 1 175 ? 36.761 7.682 -47.350 1.00 53.56 175 ARG A CA 1
ATOM 1438 C C . ARG A 1 175 ? 36.819 7.999 -45.870 1.00 53.56 175 ARG A C 1
ATOM 1440 O O . ARG A 1 175 ? 37.852 8.446 -45.373 1.00 53.56 175 ARG A O 1
ATOM 1447 N N . CYS A 1 176 ? 35.718 7.768 -45.164 1.00 43.19 176 CYS A N 1
ATOM 1448 C CA . CYS A 1 176 ? 35.716 7.769 -43.711 1.00 43.19 176 CYS A CA 1
ATOM 1449 C C . CYS A 1 176 ? 36.645 6.639 -43.238 1.00 43.19 176 CYS A C 1
ATOM 1451 O O . CYS A 1 176 ? 36.213 5.514 -42.999 1.00 43.19 176 CYS A O 1
ATOM 1453 N N . ARG A 1 177 ? 37.950 6.916 -43.128 1.00 43.22 177 ARG A N 1
ATOM 1454 C CA . ARG A 1 177 ? 38.858 6.092 -42.335 1.00 43.22 177 ARG A CA 1
ATOM 1455 C C . ARG A 1 177 ? 38.467 6.327 -40.888 1.00 43.22 177 ARG A C 1
ATOM 1457 O O . ARG A 1 177 ? 38.766 7.374 -40.321 1.00 43.22 177 ARG A O 1
ATOM 1464 N N . LEU A 1 178 ? 37.747 5.369 -40.316 1.00 43.31 178 LEU A N 1
ATOM 1465 C CA . LEU A 1 178 ? 37.548 5.339 -38.876 1.00 43.31 178 LEU A CA 1
ATOM 1466 C C . LEU A 1 178 ? 38.930 5.277 -38.202 1.00 43.31 178 LEU A C 1
ATOM 1468 O O . LEU A 1 178 ? 39.814 4.571 -38.703 1.00 43.31 178 LEU A O 1
ATOM 1472 N N . PRO A 1 179 ? 39.144 6.017 -37.101 1.00 41.59 179 PRO A N 1
ATOM 1473 C CA . PRO A 1 179 ? 40.360 5.871 -36.313 1.00 41.59 179 PRO A CA 1
ATOM 1474 C C . PRO A 1 179 ? 40.498 4.409 -35.859 1.00 41.59 179 PRO A C 1
ATOM 1476 O O . PRO A 1 179 ? 39.472 3.752 -35.640 1.00 41.59 179 PRO A O 1
ATOM 1479 N N . PRO A 1 180 ? 41.729 3.876 -35.725 1.00 44.97 180 PRO A N 1
ATOM 1480 C CA . PRO A 1 180 ? 41.917 2.531 -35.202 1.00 44.97 180 PRO A CA 1
ATOM 1481 C C . PRO A 1 180 ? 41.224 2.441 -33.842 1.00 44.97 180 PRO A C 1
ATOM 1483 O O . PRO A 1 180 ? 41.438 3.281 -32.966 1.00 44.97 180 PRO A O 1
ATOM 1486 N N . THR A 1 181 ? 40.348 1.449 -33.692 1.00 47.69 181 THR A N 1
ATOM 1487 C CA . THR A 1 181 ? 39.717 1.141 -32.410 1.00 47.69 181 THR A CA 1
ATOM 1488 C C . THR A 1 181 ? 40.823 0.896 -31.385 1.00 47.69 181 THR A C 1
ATOM 1490 O O . THR A 1 181 ? 41.699 0.075 -31.671 1.00 47.69 181 THR A O 1
ATOM 1493 N N . PRO A 1 182 ? 40.826 1.577 -30.225 1.00 45.84 182 PRO A N 1
ATOM 1494 C CA . PRO A 1 182 ? 41.792 1.275 -29.185 1.00 45.84 182 PRO A CA 1
ATOM 1495 C C . PRO A 1 182 ? 41.543 -0.160 -28.724 1.00 45.84 182 PRO A C 1
ATOM 1497 O O . PRO A 1 182 ? 40.462 -0.489 -28.234 1.00 45.84 182 PRO A O 1
ATOM 1500 N N . THR A 1 183 ? 42.528 -1.021 -28.952 1.00 46.75 183 THR A N 1
ATOM 1501 C CA . THR A 1 183 ? 42.591 -2.347 -28.347 1.00 46.75 183 THR A CA 1
ATOM 1502 C C . THR A 1 183 ? 42.615 -2.148 -26.832 1.00 46.75 183 THR A C 1
ATOM 1504 O O . THR A 1 183 ? 43.487 -1.430 -26.338 1.00 46.75 183 THR A O 1
ATOM 1507 N N . MET A 1 184 ? 41.635 -2.712 -26.119 1.00 42.38 184 MET A N 1
ATOM 1508 C CA . MET A 1 184 ? 41.735 -2.893 -24.665 1.00 42.38 184 MET A CA 1
ATOM 1509 C C . MET A 1 184 ? 42.715 -4.016 -24.348 1.00 42.38 184 MET A C 1
ATOM 1511 O O . MET A 1 184 ? 42.724 -5.007 -25.115 1.00 42.38 184 MET A O 1
#

pLDDT: mean 79.37, std 15.81, range [41.59, 96.25]

Foldseek 3Di:
DVVVVVVVVVVVVVVVVVVVVVVVVVVVVVVVVVVVVVVVVVVVVVCVVVVVVVVVVVVVVVVVVVVVVVVVVVVVVVVVVVVVVVVVVVVVVVVVVVVVCVVVVPLVVVVVVLLVVVVVVCVVVVHDEPPFKDAQDFDADPVRDGDAPPVRHTDGAGMWGADPVRDIDGDHDPSPPDDPDDDD